Protein AF-A0A6I7TP16-F1 (afdb_monomer)

Structure (mmCIF, N/CA/C/O backbone):
data_AF-A0A6I7TP16-F1
#
_entry.id   AF-A0A6I7TP16-F1
#
loop_
_atom_site.group_PDB
_atom_site.id
_atom_site.type_symbol
_atom_site.label_atom_id
_atom_site.label_alt_id
_atom_site.label_comp_id
_atom_site.label_asym_id
_atom_site.label_entity_id
_atom_site.label_seq_id
_atom_site.pdbx_PDB_ins_code
_atom_site.Cartn_x
_atom_site.Cartn_y
_atom_site.Cartn_z
_atom_site.occupancy
_atom_site.B_iso_or_equiv
_atom_site.auth_seq_id
_atom_site.auth_comp_id
_atom_site.auth_asym_id
_atom_site.auth_atom_id
_atom_site.pdbx_PDB_model_num
ATOM 1 N N . MET A 1 1 ? 19.318 -0.550 -20.083 1.00 47.69 1 MET A N 1
ATOM 2 C CA . MET A 1 1 ? 19.750 0.313 -18.958 1.00 47.69 1 MET A CA 1
ATOM 3 C C . MET A 1 1 ? 18.522 1.019 -18.409 1.00 47.69 1 MET A C 1
ATOM 5 O O . MET A 1 1 ? 17.648 1.340 -19.205 1.00 47.69 1 MET A O 1
ATOM 9 N N . ALA A 1 2 ? 18.424 1.220 -17.092 1.00 61.25 2 ALA A N 1
ATOM 10 C CA . ALA A 1 2 ? 17.363 2.055 -16.523 1.00 61.25 2 ALA A CA 1
ATOM 11 C C . ALA A 1 2 ? 17.513 3.506 -17.026 1.00 61.25 2 ALA A C 1
ATOM 13 O O . ALA A 1 2 ? 18.632 3.934 -17.317 1.00 61.25 2 ALA A O 1
ATOM 14 N N . SER A 1 3 ? 16.409 4.248 -17.163 1.00 79.75 3 SER A N 1
ATOM 15 C CA . SER A 1 3 ? 16.469 5.667 -17.541 1.00 79.75 3 SER A CA 1
ATOM 16 C C . SER A 1 3 ? 17.270 6.457 -16.492 1.00 79.75 3 SER A C 1
ATOM 18 O O . SER A 1 3 ? 17.325 6.070 -15.322 1.00 79.75 3 SER A O 1
ATOM 20 N N . ALA A 1 4 ? 17.876 7.585 -16.880 1.00 85.94 4 ALA A N 1
ATOM 21 C CA . ALA A 1 4 ? 18.584 8.454 -15.930 1.00 85.94 4 ALA A CA 1
ATOM 22 C C . ALA A 1 4 ? 17.675 8.893 -14.761 1.00 85.94 4 ALA A C 1
ATOM 24 O O . ALA A 1 4 ? 18.123 9.004 -13.622 1.00 85.94 4 ALA A O 1
ATOM 25 N N . LYS A 1 5 ? 16.376 9.063 -15.039 1.00 86.88 5 LYS A N 1
ATOM 26 C CA . LYS 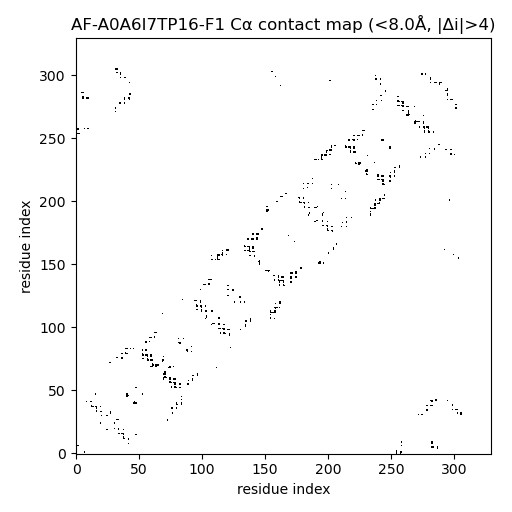A 1 5 ? 15.347 9.410 -14.055 1.00 86.88 5 LYS A CA 1
ATOM 27 C C . LYS A 1 5 ? 15.078 8.269 -13.065 1.00 86.88 5 LYS A C 1
ATOM 29 O O . LYS A 1 5 ? 15.035 8.516 -11.860 1.00 86.88 5 LYS A O 1
ATOM 34 N N . LEU A 1 6 ? 14.985 7.024 -13.537 1.00 88.00 6 LEU A N 1
ATOM 35 C CA . LEU A 1 6 ? 14.850 5.849 -12.668 1.00 88.00 6 LEU A CA 1
ATOM 36 C C . LEU A 1 6 ? 16.077 5.663 -11.770 1.00 88.00 6 LEU A C 1
ATOM 38 O O . LEU A 1 6 ? 15.926 5.371 -10.583 1.00 88.00 6 LEU A O 1
ATOM 42 N N . GLN A 1 7 ? 17.283 5.875 -12.306 1.00 91.00 7 GLN A N 1
ATOM 43 C CA . GLN A 1 7 ? 18.512 5.806 -11.513 1.00 91.00 7 GLN A CA 1
ATOM 44 C C . GLN A 1 7 ? 18.531 6.883 -10.420 1.00 91.00 7 GLN A C 1
ATOM 46 O O . GLN A 1 7 ? 18.776 6.568 -9.258 1.00 91.00 7 GLN A O 1
ATOM 51 N N . GLN A 1 8 ? 18.167 8.125 -10.754 1.00 92.94 8 GLN A N 1
ATOM 52 C CA . GLN A 1 8 ? 18.053 9.209 -9.776 1.00 92.94 8 GLN A CA 1
ATOM 53 C C . GLN A 1 8 ? 17.061 8.871 -8.650 1.00 92.94 8 GLN A C 1
ATOM 55 O O . GLN A 1 8 ? 17.368 9.081 -7.476 1.00 92.94 8 GLN A O 1
ATOM 60 N N . ARG A 1 9 ? 15.885 8.318 -8.980 1.00 93.38 9 ARG A N 1
ATOM 61 C CA . ARG A 1 9 ? 14.895 7.877 -7.979 1.00 93.38 9 ARG A CA 1
ATOM 62 C C . ARG A 1 9 ? 15.437 6.764 -7.088 1.00 93.38 9 ARG A C 1
ATOM 64 O O . ARG A 1 9 ? 15.201 6.777 -5.881 1.00 93.38 9 ARG A O 1
ATOM 71 N N . LEU A 1 10 ? 16.161 5.808 -7.666 1.00 95.38 10 LEU A N 1
ATOM 72 C CA . LEU A 1 10 ? 16.791 4.729 -6.913 1.00 95.38 10 LEU A CA 1
ATOM 73 C C . LEU A 1 10 ? 17.834 5.271 -5.927 1.00 95.38 10 LEU A C 1
ATOM 75 O O . LEU A 1 10 ? 17.860 4.847 -4.773 1.00 95.38 10 LEU A O 1
ATOM 79 N N . ASP A 1 11 ? 18.652 6.232 -6.348 1.00 95.88 11 ASP A N 1
ATOM 80 C CA . ASP A 1 11 ? 19.673 6.843 -5.494 1.00 95.88 11 ASP A CA 1
ATOM 81 C C . ASP A 1 11 ? 19.043 7.674 -4.365 1.00 95.88 11 ASP A C 1
ATOM 83 O O . ASP A 1 11 ? 19.443 7.541 -3.206 1.00 95.88 11 ASP A O 1
ATOM 87 N N . GLN A 1 12 ? 17.988 8.442 -4.661 1.00 96.94 12 GLN A N 1
ATOM 88 C CA . GLN A 1 12 ? 17.188 9.143 -3.646 1.00 96.94 12 GLN A CA 1
ATOM 89 C C . GLN A 1 12 ? 16.582 8.168 -2.630 1.00 96.94 12 GLN A C 1
ATOM 91 O O . GLN A 1 12 ? 16.686 8.384 -1.423 1.00 96.94 12 GLN A O 1
ATOM 96 N N . TYR A 1 13 ? 16.000 7.065 -3.104 1.00 97.88 13 TYR A N 1
ATOM 97 C CA . TYR A 1 13 ? 15.435 6.025 -2.247 1.00 97.88 13 TYR A CA 1
ATOM 98 C C . TYR A 1 13 ? 16.486 5.454 -1.285 1.00 97.88 13 TYR A C 1
ATOM 100 O O . TYR A 1 13 ? 16.236 5.338 -0.082 1.00 97.88 13 TYR A O 1
ATOM 108 N N . LYS A 1 14 ? 17.684 5.138 -1.794 1.00 97.88 14 LYS A N 1
ATOM 109 C CA . LYS A 1 14 ? 18.792 4.620 -0.980 1.00 97.88 14 LYS A CA 1
ATOM 110 C C . LYS A 1 14 ? 19.264 5.633 0.061 1.00 97.88 14 LYS A C 1
ATOM 112 O O . LYS A 1 14 ? 19.499 5.242 1.207 1.00 97.88 14 LYS A O 1
ATOM 117 N N . ALA A 1 15 ? 19.378 6.905 -0.318 1.00 97.69 15 ALA A N 1
ATOM 118 C CA . ALA A 1 15 ? 19.789 7.980 0.581 1.00 97.69 15 ALA A CA 1
ATOM 119 C C . ALA A 1 15 ? 18.799 8.147 1.745 1.00 97.69 15 ALA A C 1
ATOM 121 O O . ALA A 1 15 ? 19.202 8.055 2.906 1.00 97.69 15 ALA A O 1
ATOM 122 N N . ILE A 1 16 ? 17.502 8.267 1.439 1.00 98.06 16 ILE A N 1
ATOM 123 C CA . ILE A 1 16 ? 16.442 8.418 2.448 1.00 98.06 16 ILE A CA 1
ATOM 124 C C . ILE A 1 16 ? 16.396 7.194 3.371 1.00 98.06 16 ILE A C 1
ATOM 126 O O . ILE A 1 16 ? 16.352 7.333 4.593 1.00 98.06 16 ILE A O 1
ATOM 130 N N . TYR A 1 17 ? 16.461 5.977 2.819 1.00 97.81 17 TYR A N 1
ATOM 131 C CA . TYR A 1 17 ? 16.502 4.760 3.635 1.00 97.81 17 TYR A CA 1
ATOM 132 C C . TYR A 1 17 ? 17.714 4.733 4.576 1.00 97.81 17 TYR A C 1
ATOM 134 O O . TYR A 1 17 ? 17.582 4.334 5.735 1.00 97.81 17 TYR A O 1
ATOM 142 N N . SER A 1 18 ? 18.895 5.129 4.093 1.00 96.88 18 SER A N 1
ATOM 143 C CA . SER A 1 18 ? 20.117 5.148 4.901 1.00 96.88 18 SER A CA 1
ATOM 144 C C . SER A 1 18 ? 19.993 6.111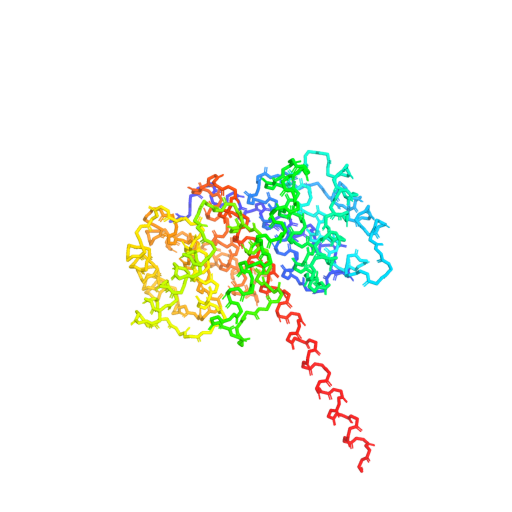 6.083 1.00 96.88 18 SER A C 1
ATOM 146 O O . SER A 1 18 ? 20.344 5.745 7.208 1.00 96.88 18 SER A O 1
ATOM 148 N N . GLU A 1 19 ? 19.444 7.304 5.848 1.00 96.62 19 GLU A N 1
ATOM 149 C CA . GLU A 1 19 ? 19.174 8.294 6.893 1.00 96.62 19 GLU A CA 1
ATOM 150 C C . GLU A 1 19 ? 18.175 7.750 7.927 1.00 96.62 19 GLU A C 1
ATOM 152 O O . GLU A 1 19 ? 18.500 7.637 9.112 1.00 96.62 19 GLU A O 1
ATOM 157 N N . LEU A 1 20 ? 17.017 7.258 7.469 1.00 96.62 20 LEU A N 1
ATOM 158 C CA . LEU A 1 20 ? 15.997 6.643 8.326 1.00 96.62 20 LEU A CA 1
ATOM 159 C C . LEU A 1 20 ? 16.553 5.486 9.165 1.00 96.62 20 LEU A C 1
ATOM 161 O O . LEU A 1 20 ? 16.254 5.372 10.355 1.00 96.62 20 LEU A O 1
ATOM 165 N N . LYS A 1 21 ? 17.371 4.611 8.571 1.00 94.81 21 LYS A N 1
ATOM 166 C CA . LYS A 1 21 ? 17.983 3.476 9.272 1.00 94.81 21 LYS A CA 1
ATOM 167 C C . LYS A 1 21 ? 18.948 3.933 10.354 1.00 94.81 21 LYS A C 1
ATOM 169 O O . LYS A 1 21 ? 18.971 3.324 11.423 1.00 94.81 21 LYS A O 1
ATOM 174 N N . SER A 1 22 ? 19.734 4.975 10.101 1.00 93.31 22 SER A N 1
ATOM 175 C CA . SER A 1 22 ? 20.652 5.524 11.101 1.00 93.31 22 SER A CA 1
ATOM 176 C C . SER A 1 22 ? 19.899 5.972 12.357 1.00 93.31 22 SER A C 1
ATOM 178 O O . SER A 1 22 ? 20.276 5.598 13.471 1.00 93.31 22 SER A O 1
ATOM 180 N N . ASP A 1 23 ? 18.782 6.675 12.169 1.00 90.81 23 ASP A N 1
ATOM 181 C CA . ASP A 1 23 ? 18.048 7.330 13.255 1.00 90.81 23 ASP A CA 1
ATOM 182 C C . ASP A 1 23 ? 17.017 6.444 13.954 1.00 90.81 23 ASP A C 1
ATOM 184 O O . ASP A 1 23 ? 16.747 6.602 15.148 1.00 90.81 23 ASP A O 1
ATOM 188 N N . LEU A 1 24 ? 16.407 5.518 13.213 1.00 92.75 24 LEU A N 1
ATOM 189 C CA . LEU A 1 24 ? 15.233 4.777 13.672 1.00 92.75 24 LEU A CA 1
ATOM 190 C C . LEU A 1 24 ? 15.482 3.290 13.886 1.00 92.75 24 LEU A C 1
ATOM 192 O O . LEU A 1 24 ? 14.568 2.629 14.368 1.00 92.75 24 LEU A O 1
ATOM 196 N N . LYS A 1 25 ? 16.679 2.745 13.619 1.00 87.69 25 LYS A N 1
ATOM 197 C CA . LYS A 1 25 ? 16.964 1.297 13.782 1.00 87.69 25 LYS A CA 1
ATOM 198 C C . LYS A 1 25 ? 16.558 0.706 15.137 1.00 87.69 25 LYS A C 1
ATOM 200 O O . LYS A 1 25 ? 16.234 -0.472 15.209 1.00 87.69 25 LYS A O 1
ATOM 205 N N . TRP A 1 26 ? 16.569 1.511 16.200 1.00 85.94 26 TRP A N 1
ATOM 206 C CA . TRP A 1 26 ? 16.165 1.087 17.546 1.00 85.94 26 TRP A CA 1
ATOM 207 C C . TRP A 1 26 ? 14.678 1.319 17.848 1.00 85.94 26 TRP A C 1
ATOM 209 O O . TRP A 1 26 ? 14.137 0.711 18.764 1.00 85.94 26 TRP A O 1
ATOM 219 N N . LYS A 1 27 ? 14.009 2.196 17.091 1.00 86.56 27 LYS A N 1
ATOM 220 C CA . LYS A 1 27 ? 12.582 2.534 17.249 1.00 86.56 27 LYS A CA 1
ATOM 221 C C . LYS A 1 27 ? 11.684 1.749 16.287 1.00 86.56 27 LYS A C 1
ATOM 223 O O . LYS A 1 27 ? 10.499 1.576 16.559 1.00 86.56 27 LYS A O 1
ATOM 228 N N . VAL A 1 28 ? 12.244 1.288 15.170 1.00 87.88 28 VAL A N 1
ATOM 229 C CA . VAL A 1 28 ? 11.587 0.525 14.108 1.00 87.88 28 VAL A CA 1
ATOM 230 C C . VAL A 1 28 ? 12.464 -0.684 13.793 1.00 87.88 28 VAL A C 1
ATOM 232 O O . VAL A 1 28 ? 13.470 -0.580 13.095 1.00 87.88 28 VAL A O 1
ATOM 235 N N . THR A 1 29 ? 12.090 -1.836 14.345 1.00 82.38 29 THR A N 1
ATOM 236 C CA . THR A 1 29 ? 12.869 -3.078 14.238 1.00 82.38 29 THR A CA 1
ATOM 237 C C . THR A 1 29 ? 12.719 -3.751 12.874 1.00 82.38 29 THR A C 1
ATOM 239 O O . THR A 1 29 ? 13.668 -4.347 12.364 1.00 82.38 29 THR A O 1
ATOM 242 N N . ASP A 1 30 ? 11.549 -3.622 12.245 1.00 89.75 30 ASP A N 1
ATOM 243 C CA . ASP A 1 30 ? 11.307 -4.128 10.899 1.00 89.75 30 ASP A CA 1
ATOM 244 C C . ASP A 1 30 ? 11.819 -3.142 9.840 1.00 89.75 30 ASP A C 1
ATOM 246 O O . ASP A 1 30 ? 11.205 -2.111 9.559 1.00 89.75 30 ASP A O 1
ATOM 250 N N . GLN A 1 31 ? 12.947 -3.479 9.211 1.00 91.25 31 GLN A N 1
ATOM 251 C CA . GLN A 1 31 ? 13.573 -2.640 8.185 1.00 91.25 31 GLN A CA 1
ATOM 252 C C . GLN A 1 31 ? 12.674 -2.397 6.968 1.00 91.25 31 GLN A C 1
ATOM 254 O O . GLN A 1 31 ? 12.861 -1.393 6.279 1.00 91.25 31 GLN A O 1
ATOM 259 N N . ARG A 1 32 ? 11.689 -3.266 6.708 1.00 93.75 32 ARG A N 1
ATOM 260 C CA . ARG A 1 32 ? 10.758 -3.098 5.584 1.00 93.75 32 ARG A CA 1
ATOM 261 C C . ARG A 1 32 ? 9.846 -1.889 5.785 1.00 93.75 32 ARG A C 1
ATOM 263 O O . ARG A 1 32 ? 9.488 -1.241 4.807 1.00 93.75 32 ARG A O 1
ATOM 270 N N . THR A 1 33 ? 9.565 -1.511 7.033 1.00 94.12 33 THR A N 1
ATOM 271 C CA . THR A 1 33 ? 8.867 -0.257 7.351 1.00 94.12 33 THR A CA 1
ATOM 272 C C . THR A 1 33 ? 9.676 0.956 6.889 1.00 94.12 33 THR A C 1
ATOM 274 O O . THR A 1 33 ? 9.126 1.867 6.280 1.00 94.12 33 THR A O 1
ATOM 277 N N . LEU A 1 34 ? 10.995 0.957 7.110 1.00 95.94 34 LEU A N 1
ATOM 278 C CA . LEU A 1 34 ? 11.870 2.052 6.672 1.00 95.94 34 LEU A CA 1
ATOM 279 C C . LEU A 1 34 ? 12.005 2.100 5.145 1.00 95.94 34 LEU A C 1
ATOM 281 O O . LEU A 1 34 ? 11.995 3.181 4.564 1.00 95.94 34 LEU A O 1
ATOM 285 N N . MET A 1 35 ? 12.086 0.935 4.491 1.00 96.31 35 MET A N 1
ATOM 286 C CA . MET A 1 35 ? 12.064 0.833 3.024 1.00 96.31 35 MET A CA 1
ATOM 287 C C . MET A 1 35 ? 10.771 1.422 2.455 1.00 96.31 35 MET A C 1
ATOM 289 O O . MET A 1 35 ? 10.796 2.221 1.527 1.00 96.31 35 MET A O 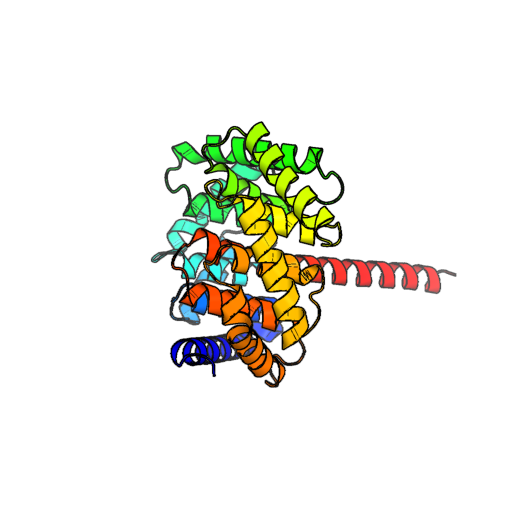1
ATOM 293 N N . MET A 1 36 ? 9.628 1.077 3.040 1.00 95.25 36 MET A N 1
ATOM 294 C CA . MET A 1 36 ? 8.342 1.618 2.619 1.00 95.25 36 MET A CA 1
ATOM 295 C C . MET A 1 36 ? 8.275 3.142 2.797 1.00 95.25 36 MET A C 1
ATOM 297 O O . MET A 1 36 ? 7.881 3.827 1.858 1.00 95.25 36 MET A O 1
ATOM 301 N N . ILE A 1 37 ? 8.697 3.682 3.948 1.00 96.75 37 ILE A N 1
ATOM 302 C CA . ILE A 1 37 ? 8.720 5.136 4.183 1.00 96.75 37 ILE A CA 1
ATOM 303 C C . ILE A 1 37 ? 9.601 5.837 3.142 1.00 96.75 37 ILE A C 1
ATOM 305 O O . ILE A 1 37 ? 9.157 6.796 2.518 1.00 96.75 37 ILE A O 1
ATOM 309 N N . ALA A 1 38 ? 10.809 5.328 2.882 1.00 97.56 38 ALA A N 1
ATOM 310 C CA . ALA A 1 38 ? 11.676 5.883 1.842 1.00 97.56 38 ALA A CA 1
ATOM 311 C C . ALA A 1 38 ? 11.002 5.855 0.459 1.00 97.56 38 ALA A C 1
ATOM 313 O O . ALA A 1 38 ? 11.059 6.835 -0.284 1.00 97.56 38 ALA A O 1
ATOM 314 N N . SER A 1 39 ? 10.307 4.762 0.129 1.00 96.38 39 SER A N 1
ATOM 315 C CA . SER A 1 39 ? 9.542 4.653 -1.115 1.00 96.38 39 SER A CA 1
ATOM 316 C C . SER A 1 39 ? 8.411 5.682 -1.194 1.00 96.38 39 SER A C 1
ATOM 318 O O . SER A 1 39 ? 8.178 6.207 -2.278 1.00 96.38 39 SER A O 1
ATOM 320 N N . MET A 1 40 ? 7.723 5.997 -0.090 1.00 95.88 40 MET A N 1
ATOM 321 C CA . MET A 1 40 ? 6.641 6.992 -0.074 1.00 95.88 40 MET A CA 1
ATOM 322 C C . MET A 1 40 ? 7.141 8.371 -0.505 1.00 95.88 40 MET A C 1
ATOM 324 O O . MET A 1 40 ? 6.520 8.986 -1.368 1.00 95.88 40 MET A O 1
ATOM 328 N N . TYR A 1 41 ? 8.271 8.830 0.036 1.00 97.31 41 TYR A N 1
ATOM 329 C CA . TYR A 1 41 ? 8.839 10.135 -0.317 1.00 97.31 41 TYR A CA 1
ATOM 330 C C . TYR A 1 41 ? 9.233 10.215 -1.797 1.00 97.31 41 TYR A C 1
ATOM 332 O O . TYR A 1 41 ? 8.869 11.169 -2.485 1.00 97.31 41 TYR A O 1
ATOM 340 N N . VAL A 1 42 ? 9.900 9.182 -2.323 1.00 96.38 42 VAL A N 1
ATOM 341 C CA . VAL A 1 42 ? 10.333 9.173 -3.731 1.00 96.38 42 VAL A CA 1
ATOM 342 C C . VAL A 1 42 ? 9.154 9.044 -4.697 1.00 96.38 42 VAL A C 1
ATOM 344 O O . VAL A 1 42 ? 9.115 9.745 -5.710 1.00 96.38 42 VAL A O 1
ATOM 347 N N . VAL A 1 43 ? 8.180 8.177 -4.404 1.00 94.62 43 VAL A N 1
ATOM 348 C CA . VAL A 1 43 ? 6.988 7.984 -5.251 1.00 94.62 43 VAL A CA 1
ATOM 349 C C . VAL A 1 43 ? 6.166 9.267 -5.332 1.00 94.62 43 VAL A C 1
ATOM 351 O O . VAL A 1 43 ? 5.819 9.691 -6.432 1.00 94.62 43 VAL A O 1
ATOM 354 N N . ASN A 1 44 ? 5.933 9.924 -4.192 1.00 93.25 44 ASN A N 1
ATOM 355 C CA . ASN A 1 44 ? 5.143 11.157 -4.113 1.00 93.25 44 ASN A CA 1
ATOM 356 C C . ASN A 1 44 ? 5.946 12.421 -4.460 1.00 93.25 44 ASN A C 1
ATOM 358 O O . ASN A 1 44 ? 5.430 13.525 -4.333 1.00 93.25 44 ASN A O 1
ATOM 362 N N . LYS A 1 45 ? 7.208 12.282 -4.895 1.00 93.44 45 LYS A N 1
ATOM 363 C CA . LYS A 1 45 ? 8.086 13.404 -5.273 1.00 93.44 45 LYS A CA 1
ATOM 364 C C . LYS A 1 45 ? 8.226 14.457 -4.148 1.00 93.44 45 LYS A C 1
ATOM 366 O O . LYS A 1 45 ? 8.478 15.627 -4.430 1.00 93.44 45 LYS A O 1
ATOM 371 N N . ARG A 1 46 ? 8.086 14.054 -2.877 1.00 94.94 46 ARG A N 1
ATOM 372 C CA . ARG A 1 46 ? 8.226 14.931 -1.703 1.00 94.94 46 ARG A CA 1
ATOM 373 C C . ARG A 1 46 ? 9.668 14.848 -1.189 1.00 94.94 46 ARG A C 1
ATOM 375 O O . ARG A 1 46 ? 10.126 13.742 -0.893 1.00 94.94 46 ARG A O 1
ATOM 382 N N . PRO A 1 47 ? 10.396 15.970 -1.060 1.00 95.62 47 PRO A N 1
ATOM 383 C CA . PRO A 1 47 ? 11.707 15.965 -0.424 1.00 95.62 47 PRO A CA 1
ATOM 384 C C . PRO A 1 47 ? 11.610 15.451 1.013 1.00 95.62 47 PRO A C 1
ATOM 386 O O . PRO A 1 47 ? 10.748 15.887 1.775 1.00 95.62 47 PRO A O 1
ATOM 389 N N . PHE A 1 48 ? 12.496 14.531 1.388 1.00 97.69 48 PHE A N 1
ATOM 390 C CA . PHE A 1 48 ? 12.553 14.052 2.762 1.00 97.69 48 PHE A CA 1
ATOM 391 C C . PHE A 1 48 ? 13.183 15.120 3.657 1.00 97.69 48 PHE A C 1
ATOM 393 O O . PHE A 1 48 ? 14.308 15.556 3.416 1.00 97.69 48 PHE A O 1
ATOM 400 N N . ASN A 1 49 ? 12.460 15.523 4.699 1.00 96.88 49 ASN A N 1
ATOM 401 C CA . ASN A 1 49 ? 12.987 16.355 5.770 1.00 96.88 49 ASN A CA 1
ATOM 402 C C . ASN A 1 49 ? 12.831 15.602 7.093 1.00 96.88 49 ASN A C 1
ATOM 404 O O . ASN A 1 49 ? 11.722 15.416 7.595 1.00 96.88 49 ASN A O 1
ATOM 408 N N . LYS A 1 50 ? 13.961 15.176 7.657 1.00 95.88 50 LYS A N 1
ATOM 409 C CA . LYS A 1 50 ? 14.010 14.387 8.887 1.00 95.88 50 LYS A CA 1
ATOM 410 C C . LYS A 1 50 ? 13.365 15.080 10.085 1.00 95.88 50 LYS A C 1
ATOM 412 O O . LYS A 1 50 ? 12.655 14.422 10.840 1.00 95.88 50 LYS A O 1
ATOM 417 N N . GLU A 1 51 ? 13.627 16.367 10.294 1.00 95.88 51 GLU A N 1
ATOM 418 C CA . GLU A 1 51 ? 13.112 17.096 11.458 1.00 95.88 51 GLU A CA 1
ATOM 419 C C . GLU A 1 51 ? 11.588 17.187 11.399 1.00 95.88 51 GLU A C 1
ATOM 421 O O . GLU A 1 51 ? 10.907 16.743 12.323 1.00 95.88 51 GLU A O 1
ATOM 426 N N . ARG A 1 52 ? 11.057 17.636 10.258 1.00 96.00 52 ARG A N 1
ATOM 427 C CA . ARG A 1 52 ? 9.617 17.692 9.990 1.00 96.00 52 ARG A CA 1
ATOM 428 C C . ARG A 1 52 ? 8.961 16.322 10.164 1.00 96.00 52 ARG A C 1
ATOM 430 O O . ARG A 1 52 ? 7.952 16.206 10.854 1.00 96.00 52 ARG A O 1
ATOM 437 N N . PHE A 1 53 ? 9.567 15.272 9.611 1.00 97.69 53 PHE A N 1
ATOM 438 C CA . PHE A 1 53 ? 9.086 13.900 9.753 1.00 97.69 53 PHE A CA 1
ATOM 439 C C . PHE A 1 53 ? 9.034 13.433 11.220 1.00 97.69 53 PHE A C 1
ATOM 441 O O . PHE A 1 53 ? 8.046 12.833 11.653 1.00 97.69 53 PHE A O 1
ATOM 448 N N . LEU A 1 54 ? 10.082 13.699 12.008 1.00 96.56 54 LEU A N 1
ATOM 449 C CA . LEU A 1 54 ? 10.142 13.297 13.415 1.00 96.56 54 LEU A CA 1
ATOM 450 C C . LEU A 1 54 ? 9.147 14.078 14.278 1.00 96.56 54 LEU A C 1
ATOM 452 O O . LEU A 1 54 ? 8.461 13.452 15.092 1.00 96.56 54 LEU A O 1
ATOM 456 N N . THR A 1 55 ? 9.027 15.389 14.069 1.00 97.19 55 THR A N 1
ATOM 457 C CA . THR A 1 55 ? 8.027 16.244 14.728 1.00 97.19 55 THR A CA 1
ATOM 458 C C . THR A 1 55 ? 6.622 15.731 14.455 1.00 97.19 55 THR A C 1
ATOM 460 O O . THR A 1 55 ? 5.865 15.455 15.389 1.00 97.19 55 THR A O 1
ATOM 463 N N . LEU A 1 56 ? 6.312 15.459 13.188 1.00 97.75 56 LEU A N 1
ATOM 464 C CA . LEU A 1 56 ? 5.018 14.923 12.794 1.00 97.75 56 LEU A CA 1
ATOM 465 C C . LEU A 1 56 ? 4.751 13.543 13.412 1.00 97.75 56 LEU A C 1
ATOM 467 O O . LEU A 1 56 ? 3.643 13.262 13.865 1.00 97.75 56 LEU A O 1
ATOM 471 N N . SER A 1 57 ? 5.773 12.688 13.512 1.00 97.62 57 SER A N 1
ATOM 472 C CA . SER A 1 57 ? 5.650 11.384 14.177 1.00 97.62 57 SER A CA 1
ATOM 473 C C . SER A 1 57 ? 5.303 11.492 15.663 1.00 97.62 57 SER A C 1
ATOM 475 O O . SER A 1 57 ? 4.553 10.658 16.179 1.00 97.62 57 SER A O 1
ATOM 477 N N . GLU A 1 58 ? 5.806 12.519 16.351 1.00 97.44 58 GLU A N 1
ATOM 478 C CA . GLU A 1 58 ? 5.459 12.773 17.747 1.00 97.44 58 GLU A CA 1
ATOM 479 C C . GLU A 1 58 ? 4.054 13.375 17.861 1.00 97.44 58 GLU A C 1
ATOM 481 O O . GLU A 1 58 ? 3.294 12.935 18.722 1.00 97.44 58 GLU A O 1
ATOM 486 N N . ALA A 1 59 ? 3.653 14.267 16.949 1.00 97.75 59 ALA A N 1
ATOM 487 C CA . ALA A 1 59 ? 2.290 14.801 16.894 1.00 97.75 59 ALA A CA 1
ATOM 488 C C . ALA A 1 59 ? 1.240 13.688 16.698 1.00 97.75 59 ALA A C 1
ATOM 490 O O . ALA A 1 59 ? 0.269 13.606 17.456 1.00 97.75 59 ALA A O 1
ATOM 491 N N . VAL A 1 60 ? 1.474 12.753 15.764 1.00 97.88 60 VAL A N 1
ATOM 492 C CA . VAL A 1 60 ? 0.605 11.573 15.568 1.00 97.88 60 VAL A CA 1
ATOM 493 C C . VAL A 1 60 ? 0.510 10.744 16.851 1.00 97.88 60 VAL A C 1
ATOM 495 O O . VAL A 1 60 ? -0.577 10.336 17.263 1.00 97.88 60 VAL A O 1
ATOM 498 N N . LYS A 1 61 ? 1.642 10.502 17.517 1.00 97.12 61 LYS A N 1
ATOM 499 C CA . LYS A 1 61 ? 1.677 9.741 18.770 1.00 97.12 61 LYS A CA 1
ATOM 500 C C . LYS A 1 61 ? 0.949 10.465 19.897 1.00 97.12 61 LYS A C 1
ATOM 502 O O . LYS A 1 61 ? 0.295 9.791 20.688 1.00 97.12 61 LYS A O 1
ATOM 507 N N . GLN A 1 62 ? 1.056 11.785 20.012 1.00 96.50 62 GLN A N 1
ATOM 508 C CA . GLN A 1 62 ? 0.363 12.559 21.045 1.00 96.50 62 GLN A CA 1
ATOM 509 C C . GLN A 1 62 ? -1.154 12.499 20.861 1.00 96.50 62 GLN A C 1
ATOM 511 O O . GLN A 1 62 ? -1.856 12.204 21.826 1.00 96.50 62 GLN A O 1
ATOM 516 N N . ALA A 1 63 ? -1.635 12.663 19.627 1.00 95.00 63 ALA A N 1
ATOM 517 C CA . ALA A 1 63 ? -3.057 12.586 19.297 1.00 95.00 63 ALA A CA 1
ATOM 518 C C . ALA A 1 63 ? -3.648 11.169 19.432 1.00 95.00 63 ALA A C 1
ATOM 520 O O . ALA A 1 63 ? -4.837 11.012 19.701 1.00 95.00 63 ALA A O 1
ATOM 521 N N . ALA A 1 64 ? -2.830 10.125 19.273 1.00 94.12 64 ALA A N 1
ATOM 522 C CA . ALA A 1 64 ? -3.290 8.748 19.385 1.00 94.12 64 ALA A CA 1
ATOM 523 C C . ALA A 1 64 ? -3.785 8.393 20.802 1.00 94.12 64 ALA A C 1
ATOM 525 O O . ALA A 1 64 ? -3.193 8.788 21.809 1.00 94.12 64 ALA A O 1
ATOM 526 N N . GLY A 1 65 ? -4.814 7.546 20.893 1.00 91.06 65 GLY A N 1
ATOM 527 C CA . GLY A 1 65 ? -5.248 6.950 22.162 1.00 91.06 65 GLY A CA 1
ATOM 528 C C . GLY A 1 65 ? -4.198 6.005 22.767 1.00 91.06 65 GLY A C 1
ATOM 529 O O . GLY A 1 65 ? -3.331 5.485 22.064 1.00 91.06 65 GLY A O 1
ATOM 530 N N . THR A 1 66 ? -4.275 5.753 24.077 1.00 86.81 66 THR A N 1
ATOM 531 C CA . THR A 1 66 ? -3.262 5.006 24.857 1.00 86.81 66 THR A CA 1
ATOM 532 C C . THR A 1 66 ? -2.938 3.616 24.306 1.00 86.81 66 THR A C 1
ATOM 534 O O . THR A 1 66 ? -1.780 3.211 24.310 1.00 86.81 66 THR A O 1
ATOM 537 N N . PHE A 1 67 ? -3.937 2.907 23.784 1.00 86.25 67 PHE A N 1
ATOM 538 C CA . PHE A 1 67 ? -3.780 1.549 23.247 1.00 86.25 67 PHE A CA 1
ATOM 539 C C . PHE A 1 67 ? -3.636 1.507 21.721 1.00 86.25 67 PHE A C 1
ATOM 541 O O . PHE A 1 67 ? -3.687 0.438 21.117 1.00 86.25 67 PHE A O 1
ATOM 548 N N . SER A 1 68 ? -3.483 2.663 21.072 1.00 91.44 68 SER A N 1
ATOM 549 C CA . SER A 1 68 ? -3.356 2.721 19.619 1.00 91.44 68 SER A CA 1
ATOM 550 C C . SER A 1 68 ? -2.003 2.164 19.155 1.00 91.44 68 SER A C 1
ATOM 552 O O . SER A 1 68 ? -0.970 2.506 19.741 1.00 91.44 68 SER A O 1
ATOM 554 N N . PRO A 1 69 ? -1.946 1.406 18.038 1.00 88.81 69 PRO A N 1
ATOM 555 C CA . PRO A 1 69 ? -0.676 1.041 17.404 1.00 88.81 69 PRO A CA 1
ATOM 556 C C . PRO A 1 69 ? 0.144 2.271 16.975 1.00 88.81 69 PRO A C 1
ATOM 558 O O . PRO A 1 69 ? 1.364 2.178 16.830 1.00 88.81 69 PRO A O 1
ATOM 561 N N . LEU A 1 70 ? -0.491 3.442 16.835 1.00 94.31 70 LEU A N 1
ATOM 562 C CA . LEU A 1 70 ? 0.168 4.719 16.551 1.00 94.31 70 LEU A CA 1
ATOM 563 C C . LEU A 1 70 ? 0.907 5.310 17.768 1.00 94.31 70 LEU A C 1
ATOM 565 O O . LEU A 1 70 ? 1.578 6.330 17.645 1.00 94.31 70 LEU A O 1
ATOM 569 N N . LYS A 1 71 ? 0.874 4.663 18.941 1.00 93.31 71 LYS A N 1
ATOM 570 C CA . LYS A 1 71 ? 1.804 4.982 20.039 1.00 93.31 71 LYS A CA 1
ATOM 571 C C . LYS A 1 71 ? 3.207 4.413 19.816 1.00 93.31 71 LYS A C 1
ATOM 573 O O . LYS A 1 71 ? 4.150 4.886 20.453 1.00 93.31 71 LYS A O 1
ATOM 578 N N . SER A 1 72 ? 3.372 3.438 18.921 1.00 89.94 72 SER A N 1
ATOM 579 C CA . SER A 1 72 ? 4.634 2.722 18.687 1.00 89.94 72 SER A CA 1
ATOM 580 C C . SER A 1 72 ? 5.165 2.940 17.261 1.00 89.94 72 SER A C 1
ATOM 582 O O . SER A 1 72 ? 5.160 4.070 16.780 1.00 89.94 72 SER A O 1
ATOM 584 N N . ALA A 1 73 ? 5.672 1.901 16.591 1.00 89.38 73 ALA A N 1
ATOM 585 C CA . ALA A 1 73 ? 6.372 2.005 15.310 1.00 89.38 73 ALA A CA 1
ATOM 586 C C . ALA A 1 73 ? 5.479 2.496 14.154 1.00 89.38 73 ALA A C 1
ATOM 588 O O . ALA A 1 73 ? 5.969 3.171 13.251 1.00 89.38 73 ALA A O 1
ATOM 589 N N . HIS A 1 74 ? 4.171 2.223 14.190 1.00 91.88 74 HIS A N 1
ATOM 590 C CA . HIS A 1 74 ? 3.260 2.607 13.105 1.00 91.88 74 HIS A CA 1
ATOM 591 C C . HIS A 1 74 ? 3.103 4.126 12.953 1.00 91.88 74 HIS A C 1
ATOM 593 O O . HIS A 1 74 ? 2.781 4.593 11.863 1.00 91.88 74 HIS A O 1
ATOM 599 N N . ARG A 1 75 ? 3.404 4.915 13.995 1.00 95.44 75 ARG A N 1
ATOM 600 C CA . ARG A 1 75 ? 3.389 6.385 13.909 1.00 95.44 75 ARG A CA 1
ATOM 601 C C . ARG A 1 75 ? 4.322 6.927 12.834 1.00 95.44 75 ARG A C 1
ATOM 603 O O . ARG A 1 75 ? 4.017 7.942 12.232 1.00 95.44 75 ARG A O 1
ATOM 610 N N . TYR A 1 76 ? 5.438 6.242 12.581 1.00 96.44 76 TYR A N 1
ATOM 611 C CA . TYR A 1 76 ? 6.415 6.643 11.572 1.00 96.44 76 TYR A CA 1
ATOM 612 C C . TYR A 1 76 ? 5.855 6.464 10.163 1.00 96.44 76 TYR A C 1
ATOM 614 O O . TYR A 1 76 ? 5.999 7.350 9.329 1.00 96.44 76 TYR A O 1
ATOM 622 N N . THR A 1 77 ? 5.147 5.361 9.916 1.00 95.00 77 THR A N 1
ATOM 623 C CA . THR A 1 77 ? 4.429 5.156 8.655 1.00 95.00 77 THR A CA 1
ATOM 624 C C . THR A 1 77 ? 3.383 6.243 8.441 1.00 95.00 77 THR A C 1
ATOM 626 O O . THR A 1 77 ? 3.361 6.864 7.385 1.00 95.00 77 THR A O 1
ATOM 629 N N . PHE A 1 78 ? 2.541 6.506 9.445 1.00 96.06 78 PHE A N 1
ATOM 630 C CA . PHE A 1 78 ? 1.475 7.500 9.310 1.00 96.06 7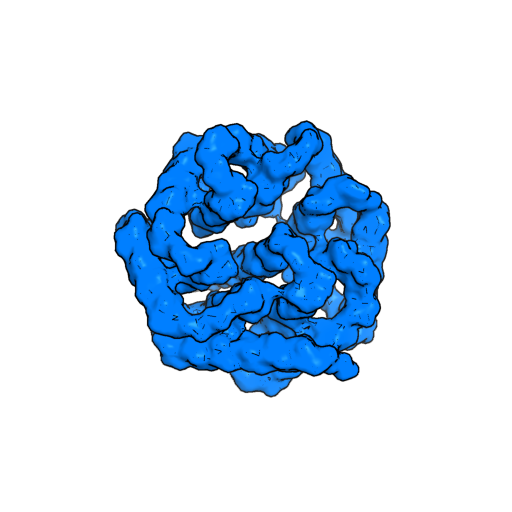8 PHE A CA 1
ATOM 631 C C . PHE A 1 78 ? 2.023 8.924 9.199 1.00 96.06 78 PHE A C 1
ATOM 633 O O . PHE A 1 78 ? 1.516 9.684 8.387 1.00 96.06 78 PHE A O 1
ATOM 640 N N . ALA A 1 79 ? 3.101 9.267 9.908 1.00 97.44 79 ALA A N 1
ATOM 641 C CA . ALA A 1 79 ? 3.783 10.547 9.738 1.00 97.44 79 ALA A CA 1
ATOM 642 C C . ALA A 1 79 ? 4.258 10.747 8.296 1.00 97.44 79 ALA A C 1
ATOM 644 O O . ALA A 1 79 ? 3.932 11.761 7.692 1.00 97.44 79 ALA A O 1
ATOM 645 N N . ALA A 1 80 ? 4.935 9.758 7.703 1.00 97.19 80 ALA A N 1
ATOM 646 C CA . ALA A 1 80 ? 5.316 9.834 6.292 1.00 97.19 80 ALA A CA 1
ATOM 647 C C . ALA A 1 80 ? 4.088 9.975 5.385 1.00 97.19 80 ALA A C 1
ATOM 649 O O . ALA A 1 80 ? 4.088 10.780 4.463 1.00 97.19 80 ALA A O 1
ATOM 650 N N . MET A 1 81 ? 3.023 9.219 5.661 1.00 95.50 81 MET A N 1
ATOM 651 C CA . MET A 1 81 ? 1.794 9.276 4.877 1.00 95.50 81 MET A CA 1
ATOM 652 C C . MET A 1 81 ? 1.078 10.630 4.952 1.00 95.50 81 MET A C 1
ATOM 654 O O . MET A 1 81 ? 0.497 11.023 3.944 1.00 95.50 81 MET A O 1
ATOM 658 N N . PHE A 1 82 ? 1.106 11.318 6.094 1.00 96.62 82 PHE A N 1
ATOM 659 C CA . PHE A 1 82 ? 0.621 12.692 6.219 1.00 96.62 82 PHE A CA 1
ATOM 660 C C . PHE A 1 82 ? 1.540 13.660 5.470 1.00 96.62 82 PHE A C 1
ATOM 662 O O . PHE A 1 82 ? 1.070 14.475 4.683 1.00 96.62 82 PHE A O 1
ATOM 669 N N . ASP A 1 83 ? 2.851 13.544 5.672 1.00 97.38 83 ASP A N 1
ATOM 670 C CA . ASP A 1 83 ? 3.835 14.480 5.125 1.00 97.38 83 ASP A CA 1
ATOM 671 C C . ASP A 1 83 ? 3.876 14.501 3.592 1.00 97.38 83 ASP A C 1
ATOM 673 O O . ASP A 1 83 ? 4.046 15.550 2.974 1.00 97.38 83 ASP A O 1
ATOM 677 N N . VAL A 1 84 ? 3.700 13.334 2.967 1.00 94.75 84 VAL A N 1
ATOM 678 C CA . VAL A 1 84 ? 3.666 13.211 1.503 1.00 94.75 84 VAL A CA 1
ATOM 679 C C . VAL A 1 84 ? 2.324 13.610 0.887 1.00 94.75 84 VAL A C 1
ATOM 681 O O . VAL A 1 84 ? 2.255 13.732 -0.331 1.00 94.75 84 VAL A O 1
ATOM 684 N N . ARG A 1 85 ? 1.268 13.791 1.692 1.00 91.88 85 ARG A N 1
ATOM 685 C CA . ARG A 1 85 ? -0.093 14.090 1.207 1.00 91.88 85 ARG A CA 1
ATOM 686 C C . ARG A 1 85 ? -0.553 15.512 1.466 1.00 91.88 85 ARG A C 1
ATOM 688 O O . ARG A 1 85 ? -1.399 16.006 0.731 1.00 91.88 85 ARG A O 1
ATOM 695 N N . PHE A 1 86 ? -0.024 16.151 2.501 1.00 93.81 86 PHE A N 1
ATOM 696 C CA . PHE A 1 86 ? -0.489 17.456 2.942 1.00 93.81 86 PHE A CA 1
ATOM 697 C C . PHE A 1 86 ? 0.675 18.432 3.052 1.00 93.81 86 PHE A C 1
ATOM 699 O O . PHE A 1 86 ? 1.736 18.109 3.592 1.00 93.81 86 PHE A O 1
ATOM 706 N N . GLU A 1 87 ? 0.455 19.660 2.586 1.00 92.38 87 GLU A N 1
ATOM 707 C CA . GLU A 1 87 ? 1.408 20.745 2.815 1.00 92.38 87 GLU A CA 1
ATOM 708 C C . GLU A 1 87 ? 1.517 21.067 4.310 1.00 92.38 87 GLU A C 1
ATOM 710 O O . GLU A 1 87 ? 2.633 21.150 4.836 1.00 92.38 87 GLU A O 1
ATOM 715 N N . GLU A 1 88 ? 0.370 21.109 4.997 1.00 94.12 88 GLU A N 1
ATOM 716 C CA . GLU A 1 88 ? 0.219 21.361 6.435 1.00 94.12 88 GLU A CA 1
ATOM 717 C C . GLU A 1 88 ? -0.295 20.104 7.172 1.00 94.12 88 GLU A C 1
ATOM 719 O O . GLU A 1 88 ? -1.443 20.046 7.601 1.00 94.12 88 GLU A O 1
ATOM 724 N N . PRO A 1 89 ? 0.521 19.046 7.325 1.00 95.50 89 PRO A N 1
ATOM 725 C CA . PRO A 1 89 ? 0.055 17.735 7.787 1.00 95.50 89 PRO A CA 1
ATOM 726 C C . PRO A 1 89 ? -0.525 17.726 9.206 1.00 95.50 89 PRO A C 1
ATOM 728 O O . PRO A 1 89 ? -1.354 16.877 9.531 1.00 95.50 89 PRO A O 1
ATOM 731 N N . GLU A 1 90 ? -0.108 18.658 10.058 1.00 95.50 90 GLU A N 1
ATOM 732 C CA . GLU A 1 90 ? -0.520 18.734 11.461 1.00 95.50 90 GLU A CA 1
ATOM 733 C C . GLU A 1 90 ? -2.009 19.075 11.617 1.00 95.50 90 GLU A C 1
ATOM 735 O O . GLU A 1 90 ? -2.674 18.531 12.503 1.00 95.50 90 GLU A O 1
ATOM 740 N N . THR A 1 91 ? -2.563 19.899 10.718 1.00 95.50 91 THR A N 1
ATOM 741 C CA . THR A 1 91 ? -3.980 20.308 10.740 1.00 95.50 91 THR A CA 1
ATOM 742 C C . THR A 1 91 ? -4.921 19.132 10.454 1.00 95.50 91 THR A C 1
ATOM 744 O O . THR A 1 91 ? -6.066 19.117 10.908 1.00 95.50 91 THR A O 1
ATOM 747 N N . HIS A 1 92 ? -4.413 18.092 9.788 1.00 96.38 92 HIS A N 1
ATOM 748 C CA . HIS A 1 92 ? -5.164 16.909 9.374 1.00 96.38 92 HIS A CA 1
ATOM 749 C C . HIS A 1 92 ? -5.131 15.755 10.387 1.00 96.38 92 HIS A C 1
ATOM 751 O O . HIS A 1 92 ? -5.926 14.819 10.270 1.00 96.38 92 HIS A O 1
ATOM 757 N N . ILE A 1 93 ? -4.282 15.813 11.421 1.00 96.69 93 ILE A N 1
ATOM 758 C CA . ILE A 1 93 ? -4.163 14.731 12.417 1.00 96.69 93 ILE A CA 1
ATOM 759 C C . ILE A 1 93 ? -5.470 14.543 13.192 1.00 96.69 93 ILE A C 1
ATOM 761 O O . ILE A 1 93 ? -5.926 13.415 13.384 1.00 96.69 93 ILE A O 1
ATOM 765 N N . ARG A 1 94 ? -6.096 15.633 13.649 1.00 95.38 94 ARG A N 1
ATOM 766 C CA . ARG A 1 94 ? -7.355 15.546 14.402 1.00 95.38 94 ARG A CA 1
ATOM 767 C C . ARG A 1 94 ? -8.525 15.071 13.522 1.00 95.38 94 ARG A C 1
ATOM 769 O O . ARG A 1 94 ? -9.173 14.111 13.942 1.00 95.38 94 ARG A O 1
ATOM 776 N N . PRO A 1 95 ? -8.780 15.649 12.328 1.00 95.75 95 PRO A N 1
ATOM 777 C CA . PRO A 1 95 ? -9.772 15.119 11.385 1.00 95.75 95 PRO A CA 1
ATOM 778 C C . PRO A 1 95 ? -9.597 13.625 11.095 1.00 95.75 95 PRO A C 1
ATOM 780 O O . PRO A 1 95 ? -10.562 12.865 11.137 1.00 95.75 95 PRO A O 1
ATOM 783 N N . PHE A 1 96 ? -8.357 13.169 10.913 1.00 96.88 96 PHE A N 1
ATOM 784 C CA . PHE A 1 96 ? -8.045 11.755 10.716 1.00 96.88 96 PHE A CA 1
ATOM 785 C C . PHE A 1 96 ? -8.549 10.852 11.855 1.00 96.88 96 PHE A C 1
ATOM 787 O O . PHE A 1 96 ? -9.174 9.822 11.593 1.00 96.88 96 PHE A O 1
ATOM 794 N N . PHE A 1 97 ? -8.320 11.225 13.119 1.00 96.69 97 PHE A N 1
ATOM 795 C CA . PHE A 1 97 ? -8.824 10.438 14.250 1.00 96.69 97 PHE A CA 1
ATOM 796 C C . PHE A 1 97 ? -10.352 10.500 14.366 1.00 96.69 97 PHE A C 1
ATOM 798 O O . PHE A 1 97 ? -10.961 9.498 14.732 1.00 96.69 97 PHE A O 1
ATOM 805 N N . ILE A 1 98 ? -10.984 11.621 14.003 1.00 95.88 98 ILE A N 1
ATOM 806 C CA . ILE A 1 98 ? -12.453 11.730 13.957 1.00 95.88 98 ILE A CA 1
ATOM 807 C C . ILE A 1 98 ? -13.029 10.739 12.938 1.00 95.88 98 ILE A C 1
ATOM 809 O O . ILE A 1 98 ? -13.957 9.997 13.261 1.00 95.88 98 ILE A O 1
ATOM 813 N N . ILE A 1 99 ? -12.454 10.667 11.735 1.00 97.19 99 ILE A N 1
ATOM 814 C CA . ILE A 1 99 ? -12.880 9.713 10.700 1.00 97.19 99 ILE A CA 1
ATOM 815 C C . ILE A 1 99 ? -12.653 8.268 11.156 1.00 97.19 99 ILE A C 1
ATOM 817 O O . ILE A 1 99 ? -13.514 7.416 10.943 1.00 97.19 99 ILE A O 1
ATOM 821 N N . TYR A 1 100 ? -11.530 7.976 11.819 1.00 97.44 100 TYR A N 1
ATOM 822 C CA . TYR A 1 100 ? -11.283 6.650 12.390 1.00 97.44 100 TYR A CA 1
ATOM 823 C C . TYR A 1 100 ? -12.381 6.238 13.385 1.00 97.44 100 TYR A C 1
ATOM 825 O O . TYR A 1 100 ? -12.886 5.114 13.313 1.00 97.44 100 TYR A O 1
ATOM 833 N N . GLU A 1 101 ? -12.798 7.140 14.276 1.00 96.56 101 GLU A N 1
ATOM 834 C CA . GLU A 1 101 ? -13.896 6.858 15.204 1.00 96.56 101 GLU A CA 1
ATOM 835 C C . GLU A 1 101 ? -15.223 6.661 14.451 1.00 96.56 101 GLU A C 1
ATOM 837 O O . GLU A 1 101 ? -15.912 5.677 14.720 1.00 96.56 101 GLU A O 1
ATOM 842 N N . LYS A 1 102 ? -15.535 7.483 13.433 1.00 97.25 102 LYS A N 1
ATOM 843 C CA . LYS A 1 102 ? -16.718 7.288 12.565 1.00 97.25 102 LYS A CA 1
ATOM 844 C C . LYS A 1 102 ? -16.720 5.910 11.885 1.00 97.25 102 LYS A C 1
ATOM 846 O O . LYS A 1 102 ? -17.741 5.223 11.904 1.00 97.25 102 LYS A O 1
ATOM 851 N N . LEU A 1 103 ? -15.586 5.475 11.328 1.00 98.06 103 LEU A N 1
ATOM 852 C CA . LEU A 1 103 ? -15.434 4.152 10.705 1.00 98.06 103 LEU A CA 1
ATOM 853 C C . LEU A 1 103 ? -15.703 3.033 11.715 1.00 98.06 103 LEU A C 1
ATOM 855 O O . LEU A 1 103 ? -16.492 2.124 11.456 1.00 98.06 103 LEU A O 1
ATOM 859 N N . THR A 1 104 ? -15.070 3.092 12.888 1.00 97.44 104 THR A N 1
ATOM 860 C CA . THR A 1 104 ? -15.245 2.042 13.905 1.00 97.44 104 THR A CA 1
ATOM 861 C C . THR A 1 104 ? -16.648 2.024 14.509 1.00 97.44 104 THR A C 1
ATOM 863 O O . THR A 1 104 ? -17.177 0.943 14.767 1.00 97.44 104 THR A O 1
ATOM 866 N N . GLY A 1 105 ? -17.283 3.191 14.653 1.00 97.00 105 GLY A N 1
ATOM 867 C CA . GLY A 1 105 ? -18.685 3.325 15.048 1.00 97.00 105 GLY A CA 1
ATOM 868 C C . GLY A 1 105 ? -19.663 2.719 14.037 1.00 97.00 105 GLY A C 1
ATOM 869 O O . GLY A 1 105 ? -20.711 2.224 14.434 1.00 97.00 105 GLY A O 1
ATOM 870 N N . ASN A 1 106 ? -19.284 2.662 12.757 1.00 95.94 106 ASN A N 1
ATOM 871 C CA . ASN A 1 106 ? -20.071 2.049 11.683 1.00 95.94 106 ASN A CA 1
ATOM 872 C C . ASN A 1 106 ? -19.726 0.571 11.425 1.00 95.94 106 ASN A C 1
ATOM 874 O O . ASN A 1 106 ? -20.156 -0.007 10.436 1.00 95.94 106 ASN A O 1
ATOM 878 N N . GLY A 1 107 ? -18.970 -0.091 12.306 1.00 95.94 107 GLY A N 1
ATOM 879 C CA . GLY A 1 107 ? -18.747 -1.542 12.230 1.00 95.94 107 GLY A CA 1
ATOM 880 C C . GLY A 1 107 ? -17.431 -1.977 11.584 1.00 95.94 107 GLY A C 1
ATOM 881 O O . GLY A 1 107 ? -17.174 -3.182 11.488 1.00 95.94 107 GLY A O 1
ATOM 882 N N . PHE A 1 108 ? -16.545 -1.044 11.217 1.00 97.88 108 PHE A N 1
ATOM 883 C CA . PHE A 1 108 ? -15.160 -1.398 10.907 1.00 97.88 108 PHE A CA 1
ATOM 884 C C . PHE A 1 108 ? -14.451 -1.865 12.182 1.00 97.88 108 PHE A C 1
ATOM 886 O O . PHE A 1 108 ? -14.434 -1.188 13.212 1.00 97.88 108 PHE A O 1
ATOM 893 N N . LYS A 1 109 ? -13.802 -3.029 12.126 1.00 96.44 109 LYS A N 1
ATOM 894 C CA . LYS A 1 109 ? -13.008 -3.525 13.264 1.00 96.44 109 LYS A CA 1
ATOM 895 C C . LYS A 1 109 ? -11.845 -2.578 13.560 1.00 96.44 109 LYS A C 1
ATOM 897 O O . LYS A 1 109 ? -11.186 -2.122 12.634 1.00 96.44 109 LYS A O 1
ATOM 902 N N . LYS A 1 110 ? -11.522 -2.346 14.835 1.00 94.31 110 LYS A N 1
ATOM 903 C CA . LYS A 1 110 ? -10.326 -1.584 15.238 1.00 94.31 110 LYS A CA 1
ATOM 904 C C . LYS A 1 110 ? -9.066 -2.296 14.741 1.00 94.31 110 LYS A C 1
ATOM 906 O O . LYS A 1 110 ? -8.759 -3.400 15.184 1.00 94.31 110 LYS A O 1
ATOM 911 N N . SER A 1 111 ? -8.355 -1.688 13.798 1.00 92.06 111 SER A N 1
ATOM 912 C CA . SER A 1 111 ? -7.144 -2.252 13.202 1.00 92.06 111 SER A CA 1
ATOM 913 C C . SER A 1 111 ? -6.284 -1.156 12.574 1.00 92.06 111 SER A C 1
ATOM 915 O O . SER A 1 111 ? -6.749 -0.038 12.346 1.00 92.06 111 SER A O 1
ATOM 917 N N . ILE A 1 112 ? -5.036 -1.486 12.242 1.00 91.94 112 ILE A N 1
ATOM 918 C CA . ILE A 1 112 ? -4.156 -0.581 11.494 1.00 91.94 112 ILE A CA 1
ATOM 919 C C . ILE A 1 112 ? -4.712 -0.235 10.101 1.00 91.94 112 ILE A C 1
ATOM 921 O O . ILE A 1 112 ? -4.535 0.883 9.626 1.00 91.94 112 ILE A O 1
ATOM 925 N N . PHE A 1 113 ? -5.455 -1.151 9.479 1.00 93.56 113 PHE A N 1
ATOM 926 C CA . PHE A 1 113 ? -6.088 -0.929 8.180 1.00 93.56 113 PHE A CA 1
ATOM 927 C C . PHE A 1 113 ? -7.276 0.032 8.261 1.00 93.56 113 PHE A C 1
ATOM 929 O O . PHE A 1 113 ? -7.573 0.729 7.296 1.00 93.56 113 PHE A O 1
ATOM 936 N N . THR A 1 114 ? -7.914 0.146 9.425 1.00 96.50 114 THR A N 1
ATOM 937 C CA . THR A 1 114 ? -8.979 1.129 9.675 1.00 96.50 114 THR A CA 1
ATOM 938 C C . THR A 1 114 ? -8.408 2.535 9.796 1.00 96.50 114 THR A C 1
ATOM 940 O O . THR A 1 114 ? -8.989 3.478 9.274 1.00 96.50 114 THR A O 1
ATOM 943 N N . TYR A 1 115 ? -7.223 2.680 10.401 1.00 96.00 115 TYR A N 1
ATOM 944 C CA . TYR A 1 115 ? -6.474 3.935 10.327 1.00 96.00 115 TYR A CA 1
ATOM 945 C C . TYR A 1 115 ? -6.106 4.267 8.880 1.00 96.00 115 TYR A C 1
ATOM 947 O O . TYR A 1 115 ? -6.307 5.393 8.445 1.00 96.00 115 TYR A O 1
ATOM 955 N N . LEU A 1 116 ? -5.626 3.295 8.101 1.00 94.44 116 LEU A N 1
ATOM 956 C CA . LEU A 1 116 ? -5.324 3.548 6.692 1.00 94.44 116 LEU A CA 1
ATOM 957 C C . LEU A 1 116 ? -6.572 3.988 5.907 1.00 94.44 116 LEU A C 1
ATOM 959 O O . LEU A 1 116 ? -6.515 4.949 5.147 1.00 94.44 116 LEU A O 1
ATOM 963 N N . SER A 1 117 ? -7.701 3.327 6.150 1.00 95.44 117 SER A N 1
ATOM 964 C CA . SER A 1 117 ? -9.004 3.660 5.565 1.00 95.44 117 SER A CA 1
ATOM 965 C C . SER A 1 117 ? -9.442 5.082 5.923 1.00 95.44 117 SER A C 1
ATOM 967 O O . SER A 1 117 ? -9.911 5.811 5.056 1.00 95.44 117 SER A O 1
ATOM 969 N N . ALA A 1 118 ? -9.220 5.511 7.172 1.00 96.56 118 ALA A N 1
ATOM 970 C CA . ALA A 1 118 ? -9.503 6.877 7.606 1.00 96.56 118 ALA A CA 1
ATOM 971 C C . ALA A 1 118 ? -8.668 7.909 6.843 1.00 96.56 118 ALA A C 1
ATOM 973 O O . ALA A 1 118 ? -9.182 8.957 6.461 1.00 96.56 118 ALA A O 1
ATOM 974 N N . LEU A 1 119 ? -7.391 7.604 6.592 1.00 94.50 119 LEU A N 1
ATOM 975 C CA . LEU A 1 119 ? -6.523 8.493 5.830 1.00 94.50 119 LEU A CA 1
ATOM 976 C C . LEU A 1 119 ? -6.936 8.578 4.357 1.00 94.50 119 LEU A C 1
ATOM 978 O O . LEU A 1 119 ? -6.962 9.677 3.822 1.00 94.50 119 LEU A O 1
ATOM 982 N N . ILE A 1 120 ? -7.282 7.451 3.724 1.00 92.44 120 ILE A N 1
ATOM 983 C CA . ILE A 1 120 ? -7.795 7.433 2.340 1.00 92.44 120 ILE A CA 1
ATOM 984 C C . ILE A 1 120 ? -9.054 8.282 2.235 1.00 92.44 120 ILE A C 1
ATOM 986 O O . ILE A 1 120 ? -9.196 9.071 1.307 1.00 92.44 120 ILE A O 1
ATOM 990 N N . LEU A 1 121 ? -9.969 8.122 3.190 1.00 93.88 121 LEU A N 1
ATOM 991 C CA . LEU A 1 121 ? -11.224 8.852 3.181 1.00 93.88 121 LEU A CA 1
ATOM 992 C C . LEU A 1 121 ? -10.982 10.358 3.331 1.00 93.88 121 LEU A C 1
ATOM 994 O O . LEU A 1 121 ? -11.514 11.133 2.544 1.00 93.88 121 LEU A O 1
ATOM 998 N N . LEU A 1 122 ? -10.092 10.749 4.250 1.00 93.69 122 LEU A N 1
ATOM 999 C CA . LEU A 1 122 ? -9.677 12.140 4.440 1.00 93.69 122 LEU A CA 1
ATOM 1000 C C . LEU A 1 122 ? -9.069 12.767 3.175 1.00 93.69 122 LEU A C 1
ATOM 1002 O O . LEU A 1 122 ? -9.193 13.971 2.973 1.00 93.69 122 LEU A O 1
ATOM 1006 N N . THR A 1 123 ? -8.377 11.980 2.348 1.00 89.62 123 THR A N 1
ATOM 1007 C CA . THR A 1 123 ? -7.628 12.498 1.193 1.00 89.62 123 THR A CA 1
ATOM 1008 C C . THR A 1 123 ? -8.427 12.447 -0.103 1.00 89.62 123 THR A C 1
ATOM 1010 O O . THR A 1 123 ? -8.253 13.317 -0.952 1.00 89.62 123 THR A O 1
ATOM 1013 N N . LYS A 1 124 ? -9.285 11.438 -0.282 1.00 87.06 124 LYS A N 1
ATOM 1014 C CA . LYS A 1 124 ? -10.106 11.254 -1.491 1.00 87.06 124 LYS A CA 1
ATOM 1015 C C . LYS A 1 124 ? -11.444 11.981 -1.419 1.00 87.06 124 LYS A C 1
ATOM 1017 O O . LYS A 1 124 ? -11.946 12.393 -2.459 1.00 87.06 124 LYS A O 1
ATOM 1022 N N . TYR A 1 125 ? -11.996 12.145 -0.220 1.00 87.06 125 TYR A N 1
ATOM 1023 C CA . TYR A 1 125 ? -13.291 12.783 0.008 1.00 87.06 125 TYR A CA 1
ATOM 1024 C C . TYR A 1 125 ? -13.097 13.926 1.010 1.00 87.06 125 TYR A C 1
ATOM 1026 O O . TYR A 1 125 ? -13.354 13.757 2.199 1.00 87.06 125 TYR A O 1
ATOM 1034 N N . PRO A 1 126 ? -12.557 15.079 0.576 1.00 80.81 126 PRO A N 1
ATOM 1035 C CA . PRO A 1 126 ? -12.267 16.185 1.486 1.00 80.81 126 PRO A CA 1
ATOM 1036 C C . PRO A 1 126 ? -13.535 16.849 2.042 1.00 80.81 126 PRO A C 1
ATOM 1038 O O . PRO A 1 126 ? -13.460 17.488 3.088 1.00 80.81 126 PRO A O 1
ATOM 1041 N N . ASP A 1 127 ? -14.685 16.692 1.376 1.00 86.69 127 ASP A N 1
ATOM 1042 C CA . ASP A 1 127 ? -15.970 17.151 1.901 1.00 86.69 127 ASP A CA 1
ATOM 1043 C C . ASP A 1 127 ? -16.479 16.187 2.981 1.00 86.69 127 ASP A C 1
ATOM 1045 O O . ASP A 1 127 ? -16.735 15.009 2.728 1.00 86.69 127 ASP A O 1
ATOM 1049 N N . GLU A 1 128 ? -16.627 16.695 4.204 1.00 82.06 128 GLU A N 1
ATOM 1050 C CA . GLU A 1 128 ? -17.098 15.909 5.343 1.00 82.06 128 GLU A CA 1
ATOM 1051 C C . GLU A 1 128 ? -18.535 15.398 5.176 1.00 82.06 128 GLU A C 1
ATOM 1053 O O . GLU A 1 128 ? -18.886 14.396 5.808 1.00 82.06 128 GLU A O 1
ATOM 1058 N N . HIS A 1 129 ? -19.352 16.040 4.333 1.00 86.56 129 HIS A N 1
ATOM 1059 C CA . HIS A 1 129 ? -20.727 15.605 4.069 1.00 86.56 129 HIS A CA 1
ATOM 1060 C C . HIS A 1 129 ? -20.771 14.259 3.336 1.00 86.56 129 HIS A C 1
ATOM 1062 O O . HIS A 1 129 ? -21.672 13.461 3.584 1.00 86.56 129 HIS A O 1
ATOM 1068 N N . ASP A 1 130 ? -19.756 13.955 2.523 1.00 86.75 130 ASP A N 1
ATOM 1069 C CA . ASP A 1 130 ? -19.665 12.683 1.802 1.00 86.75 130 ASP A CA 1
ATOM 1070 C C . ASP A 1 130 ? -19.216 11.527 2.707 1.00 86.75 130 ASP A C 1
ATOM 1072 O O . ASP A 1 130 ? -19.347 10.354 2.349 1.00 86.75 130 ASP A O 1
ATOM 1076 N N . HIS A 1 131 ? -18.638 11.822 3.878 1.00 92.25 131 HIS A N 1
ATOM 1077 C CA . HIS A 1 131 ? -17.959 10.808 4.689 1.00 92.25 131 HIS A CA 1
ATOM 1078 C C . HIS A 1 131 ? -18.900 9.701 5.139 1.00 92.25 131 HIS A C 1
ATOM 1080 O O . HIS A 1 131 ? -18.514 8.538 5.103 1.00 92.25 131 HIS A O 1
ATOM 1086 N N . GLU A 1 132 ? -20.112 10.038 5.570 1.00 93.69 132 GLU A N 1
ATOM 1087 C CA . GLU A 1 132 ? -21.064 9.046 6.073 1.00 93.69 132 GLU A CA 1
ATOM 1088 C C . GLU A 1 132 ? -21.488 8.067 4.971 1.00 93.69 132 GLU A C 1
ATOM 1090 O O . GLU A 1 132 ? -21.369 6.849 5.140 1.00 93.69 132 GLU A O 1
ATOM 1095 N N . ASP A 1 133 ? -21.853 8.591 3.803 1.00 94.19 133 ASP A N 1
ATOM 1096 C CA . ASP A 1 133 ? -22.227 7.789 2.640 1.00 94.19 133 ASP A CA 1
ATOM 1097 C C . ASP A 1 133 ? -21.066 6.916 2.158 1.00 94.19 133 ASP A C 1
ATOM 1099 O O . ASP A 1 133 ? -21.246 5.720 1.899 1.00 94.19 133 ASP A O 1
ATOM 1103 N N . LYS A 1 134 ? -19.845 7.462 2.099 1.00 95.94 134 LYS A N 1
ATOM 1104 C CA . LYS A 1 134 ? -18.654 6.691 1.710 1.00 95.94 134 LYS A CA 1
ATOM 1105 C C . LYS A 1 134 ? -18.289 5.622 2.736 1.00 95.94 134 LYS A C 1
ATOM 1107 O O . LYS A 1 134 ? -17.918 4.522 2.330 1.00 95.94 134 LYS A O 1
ATOM 1112 N N . ILE A 1 135 ? -18.437 5.884 4.036 1.00 97.56 135 ILE A N 1
ATOM 1113 C CA . ILE A 1 135 ? -18.221 4.887 5.099 1.00 97.56 135 ILE A CA 1
ATOM 1114 C C . ILE A 1 135 ? -19.224 3.738 4.964 1.00 97.56 135 ILE A C 1
ATOM 1116 O O . ILE A 1 135 ? -18.825 2.569 4.958 1.00 97.56 135 ILE A O 1
ATOM 1120 N N . ASN A 1 136 ? -20.511 4.060 4.818 1.00 96.94 136 ASN A N 1
ATOM 1121 C CA . ASN A 1 136 ? -21.577 3.069 4.682 1.00 96.94 136 ASN A CA 1
ATOM 1122 C C . ASN A 1 136 ? -21.395 2.224 3.421 1.00 96.94 136 ASN A C 1
ATOM 1124 O O . ASN A 1 136 ? -21.466 0.991 3.467 1.00 96.94 136 ASN A O 1
ATOM 1128 N N . ARG A 1 137 ? -21.077 2.876 2.301 1.00 96.81 137 ARG A N 1
ATOM 1129 C CA . ARG A 1 137 ? -20.815 2.194 1.037 1.00 96.81 137 ARG A CA 1
ATOM 1130 C C . ARG A 1 137 ? -19.575 1.310 1.101 1.00 96.81 137 ARG A C 1
ATOM 1132 O O . ARG A 1 137 ? -19.647 0.154 0.693 1.00 96.81 137 ARG A O 1
ATOM 1139 N N . ALA A 1 138 ? -18.472 1.795 1.667 1.00 97.12 138 ALA A N 1
ATOM 1140 C CA . ALA A 1 138 ? -17.262 0.998 1.853 1.00 97.12 138 ALA A CA 1
ATOM 1141 C C . ALA A 1 138 ? -17.528 -0.244 2.720 1.00 97.12 138 ALA A C 1
ATOM 1143 O O . ALA A 1 138 ? -17.045 -1.332 2.410 1.00 97.12 138 ALA A O 1
ATOM 1144 N N . LEU A 1 139 ? -18.341 -0.122 3.774 1.00 97.88 139 LEU A N 1
ATOM 1145 C CA . LEU A 1 139 ? -18.730 -1.275 4.585 1.00 97.88 139 LEU A CA 1
ATOM 1146 C C . LEU A 1 139 ? -19.579 -2.278 3.793 1.00 97.88 139 LEU A C 1
ATOM 1148 O O . LEU A 1 139 ? -19.388 -3.485 3.948 1.00 97.88 139 LEU A O 1
ATOM 1152 N N . SER A 1 140 ? -20.507 -1.794 2.963 1.00 97.81 140 SER A N 1
ATOM 1153 C CA . SER A 1 140 ? -21.325 -2.638 2.084 1.00 97.81 140 SER A CA 1
ATOM 1154 C C . SER A 1 140 ? -20.454 -3.414 1.092 1.00 97.81 140 SER A C 1
ATOM 1156 O O . SER A 1 140 ? -20.551 -4.638 1.011 1.00 97.81 140 SER A O 1
ATOM 1158 N N . ILE A 1 141 ? -19.510 -2.730 0.435 1.00 97.06 141 ILE A N 1
ATOM 1159 C CA . ILE A 1 141 ? -18.532 -3.342 -0.476 1.00 97.06 141 ILE A CA 1
ATOM 1160 C C . ILE A 1 141 ? -17.688 -4.385 0.269 1.00 97.06 141 ILE A C 1
ATOM 1162 O O . ILE A 1 141 ? -17.558 -5.518 -0.187 1.00 97.06 141 ILE A O 1
ATOM 1166 N N . TYR A 1 142 ? -17.166 -4.061 1.456 1.00 96.88 142 TYR A N 1
ATOM 1167 C CA . TYR A 1 142 ? -16.417 -5.020 2.275 1.00 96.88 142 TYR A CA 1
ATOM 1168 C C . TYR A 1 142 ? -17.229 -6.280 2.606 1.00 96.88 142 TYR A C 1
ATOM 1170 O O . TYR A 1 142 ? -16.707 -7.392 2.500 1.00 96.88 142 TYR A O 1
ATOM 1178 N N . LYS A 1 143 ? -18.502 -6.127 2.986 1.00 97.06 143 LYS A N 1
ATOM 1179 C CA . LYS A 1 143 ? -19.393 -7.264 3.259 1.00 97.06 143 LYS A CA 1
ATOM 1180 C C . LYS A 1 143 ? -19.629 -8.098 2.001 1.00 97.06 143 LYS A C 1
ATOM 1182 O O . LYS A 1 143 ? -19.460 -9.308 2.062 1.00 97.06 143 LYS A O 1
ATOM 1187 N N . GLY A 1 144 ? -19.885 -7.463 0.858 1.00 96.62 144 GLY A N 1
ATOM 1188 C CA . GLY A 1 144 ? -20.027 -8.163 -0.419 1.00 96.62 144 GLY A CA 1
ATOM 1189 C C . GLY A 1 144 ? -18.776 -8.959 -0.817 1.00 96.62 144 GLY A C 1
ATOM 1190 O O . GLY A 1 144 ? -18.882 -10.121 -1.206 1.00 96.62 144 GLY A O 1
ATOM 1191 N N . MET A 1 145 ? -17.576 -8.391 -0.633 1.00 94.69 145 MET A N 1
ATOM 1192 C CA . MET A 1 145 ? -16.309 -9.112 -0.851 1.00 94.69 145 MET A CA 1
ATOM 1193 C C . MET A 1 145 ? -16.179 -10.311 0.100 1.00 94.69 145 MET A C 1
ATOM 1195 O O . MET A 1 145 ? -15.795 -11.408 -0.315 1.00 94.69 145 MET A O 1
ATOM 1199 N N . LYS A 1 146 ? -16.541 -10.114 1.373 1.00 95.31 146 LYS A N 1
ATOM 1200 C CA . LYS A 1 146 ? -16.499 -11.149 2.410 1.00 95.31 146 LYS A CA 1
ATOM 1201 C C . LYS A 1 146 ? -17.468 -12.295 2.133 1.00 95.31 146 LYS A C 1
ATOM 1203 O O . LYS A 1 146 ? -17.110 -13.437 2.410 1.00 95.31 146 LYS A O 1
ATOM 1208 N N . ASP A 1 147 ? -18.639 -12.011 1.575 1.00 96.00 147 ASP A N 1
ATOM 1209 C CA . ASP A 1 147 ? -19.641 -13.022 1.233 1.00 96.00 147 ASP A CA 1
ATOM 1210 C C . ASP A 1 147 ? -19.167 -13.923 0.084 1.00 96.00 147 ASP A C 1
ATOM 1212 O O . ASP A 1 147 ? -19.372 -15.137 0.130 1.00 96.00 147 ASP A O 1
ATOM 1216 N N . LYS A 1 148 ? -18.456 -13.367 -0.909 1.00 93.31 148 LYS A N 1
ATOM 1217 C CA . LYS A 1 148 ? -17.836 -14.159 -1.988 1.00 93.31 148 LYS A CA 1
ATOM 1218 C C . LYS A 1 148 ? -16.630 -14.969 -1.491 1.00 93.31 148 LYS A C 1
ATOM 1220 O O . LYS A 1 148 ? -16.476 -16.128 -1.870 1.00 93.31 148 LYS A O 1
ATOM 1225 N N . HIS A 1 149 ? -15.793 -14.392 -0.618 1.00 91.38 149 HIS A N 1
ATOM 1226 C CA . HIS A 1 149 ? -14.530 -14.999 -0.165 1.00 91.38 149 HIS A CA 1
ATOM 1227 C C . HIS A 1 149 ? -14.343 -14.961 1.357 1.00 91.38 149 HIS A C 1
ATOM 1229 O O . HIS A 1 149 ? -13.436 -14.314 1.889 1.00 91.38 149 HIS A O 1
ATOM 1235 N N . VAL A 1 150 ? -15.153 -15.740 2.078 1.00 89.56 150 VAL A N 1
ATOM 1236 C CA . VAL A 1 150 ? -15.196 -15.742 3.554 1.00 89.56 150 VAL A CA 1
ATOM 1237 C C . VAL A 1 150 ? -13.828 -15.970 4.207 1.00 89.56 150 VAL A C 1
ATOM 1239 O O . VAL A 1 150 ? -13.545 -15.377 5.246 1.00 89.56 150 VAL A O 1
ATOM 1242 N N . PHE A 1 151 ? -12.954 -16.795 3.633 1.00 87.56 151 PHE A N 1
ATOM 1243 C CA . PHE A 1 151 ? -11.645 -17.093 4.232 1.00 87.56 151 PHE A CA 1
ATOM 1244 C C . PHE A 1 151 ? -10.519 -16.158 3.790 1.00 87.56 151 PHE A C 1
ATOM 1246 O O . PHE A 1 151 ? -9.488 -16.120 4.458 1.00 87.56 151 PHE A O 1
ATOM 1253 N N . LEU A 1 152 ? -10.697 -15.430 2.687 1.00 86.94 152 LEU A N 1
ATOM 1254 C CA . LEU A 1 152 ? -9.649 -14.573 2.131 1.00 86.94 152 LEU A CA 1
ATOM 1255 C C . LEU A 1 152 ? -9.825 -13.123 2.589 1.00 86.94 152 LEU A C 1
ATOM 1257 O O . LEU A 1 152 ? -8.857 -12.492 2.994 1.00 86.94 152 LEU A O 1
ATOM 1261 N N . THR A 1 153 ? -11.067 -12.640 2.659 1.00 89.00 153 THR A N 1
ATOM 1262 C CA . THR A 1 153 ? -11.334 -11.242 3.003 1.00 89.00 153 THR A CA 1
ATOM 1263 C C . THR A 1 153 ? -11.165 -10.966 4.496 1.00 89.00 153 THR A C 1
ATOM 1265 O O . THR A 1 153 ? -11.739 -11.645 5.360 1.00 89.00 153 THR A O 1
ATOM 1268 N N . SER A 1 154 ? -10.404 -9.931 4.828 1.00 91.12 154 SER A N 1
ATOM 1269 C CA . SER A 1 154 ? -1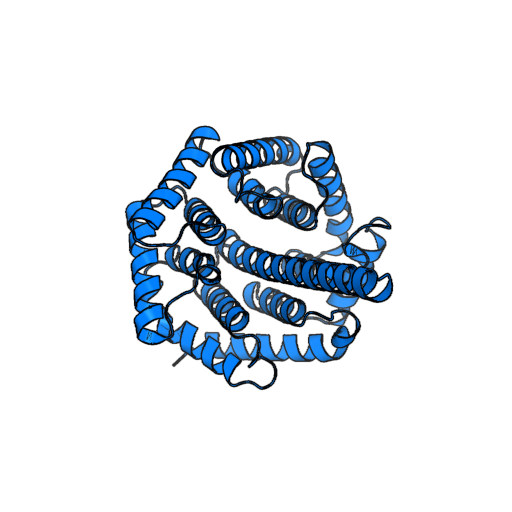0.037 -9.540 6.188 1.00 91.12 154 SER A CA 1
ATOM 1270 C C . SER A 1 154 ? -10.057 -8.018 6.369 1.00 91.12 154 SER A C 1
ATOM 1272 O O . SER A 1 154 ? -10.369 -7.267 5.455 1.00 91.12 154 SER A O 1
ATOM 1274 N N . ALA A 1 155 ? -9.682 -7.528 7.556 1.00 91.62 155 ALA A N 1
ATOM 1275 C CA . ALA A 1 155 ? -9.529 -6.085 7.767 1.00 91.62 155 ALA A CA 1
ATOM 1276 C C . ALA A 1 155 ? -8.501 -5.441 6.810 1.00 91.62 155 ALA A C 1
ATOM 1278 O O . ALA A 1 155 ? -8.563 -4.233 6.603 1.00 91.62 155 ALA A O 1
ATOM 1279 N N . GLY A 1 156 ? -7.593 -6.234 6.218 1.00 89.12 156 GLY A N 1
ATOM 1280 C CA . GLY A 1 156 ? -6.672 -5.797 5.164 1.00 89.12 156 GLY A CA 1
ATOM 1281 C C . GLY A 1 156 ? -7.369 -5.227 3.928 1.00 89.12 156 GLY A C 1
ATOM 1282 O O . GLY A 1 156 ? -6.806 -4.359 3.274 1.00 89.12 156 GLY A O 1
ATOM 1283 N N . ASP A 1 157 ? -8.621 -5.620 3.674 1.00 91.56 157 ASP A N 1
ATOM 1284 C CA . ASP A 1 157 ? -9.404 -5.186 2.514 1.00 91.56 157 ASP A CA 1
ATOM 1285 C C . ASP A 1 157 ? -10.186 -3.880 2.743 1.00 91.56 157 ASP A C 1
ATOM 1287 O O . ASP A 1 157 ? -10.743 -3.324 1.797 1.00 91.56 157 ASP A O 1
ATOM 1291 N N . TYR A 1 158 ? -10.229 -3.345 3.973 1.00 94.75 158 TYR A N 1
ATOM 1292 C CA . TYR A 1 158 ? -10.914 -2.071 4.250 1.00 94.75 158 TYR A CA 1
ATOM 1293 C C . TYR A 1 158 ? -10.407 -0.889 3.405 1.00 94.75 158 TYR A C 1
ATOM 1295 O O . TYR A 1 158 ? -11.245 -0.175 2.856 1.00 94.75 158 TYR A O 1
ATOM 1303 N N . PRO A 1 159 ? -9.084 -0.668 3.248 1.00 92.44 159 PRO A N 1
ATOM 1304 C CA . PRO A 1 159 ? -8.560 0.452 2.469 1.00 92.44 159 PRO A CA 1
ATOM 1305 C C . PRO A 1 159 ? -9.043 0.418 1.018 1.00 92.44 159 PRO A C 1
ATOM 1307 O O . PRO A 1 159 ? -9.432 1.441 0.463 1.00 92.44 159 PRO A O 1
ATOM 1310 N N . LEU A 1 160 ? -9.073 -0.775 0.422 1.00 89.69 160 LEU A N 1
ATOM 1311 C CA . LEU A 1 160 ? -9.591 -0.963 -0.922 1.00 89.69 160 LEU A CA 1
ATOM 1312 C C . LEU A 1 160 ? -11.103 -0.726 -0.976 1.00 89.69 160 LEU A C 1
ATOM 1314 O O . LEU A 1 160 ? -11.566 -0.050 -1.888 1.00 89.69 160 LEU A O 1
ATOM 1318 N N . ALA A 1 161 ? -11.869 -1.233 -0.008 1.00 94.00 161 ALA A N 1
ATOM 1319 C CA . ALA A 1 161 ? -13.308 -0.985 0.041 1.00 94.00 161 ALA A CA 1
ATOM 1320 C C . ALA A 1 161 ? -13.626 0.522 0.078 1.00 94.00 161 ALA A C 1
ATOM 1322 O O . ALA A 1 161 ? -14.573 0.967 -0.565 1.00 94.00 161 ALA A O 1
ATOM 1323 N N . VAL A 1 162 ? -12.801 1.316 0.776 1.00 94.00 162 VAL A N 1
ATOM 1324 C CA . VAL A 1 162 ? -12.901 2.784 0.773 1.00 94.00 162 VAL A CA 1
ATOM 1325 C C . VAL A 1 162 ? -12.533 3.382 -0.586 1.00 94.00 162 VAL A C 1
ATOM 1327 O O . VAL A 1 162 ? -13.259 4.252 -1.056 1.00 94.00 162 VAL A O 1
ATOM 1330 N N . LEU A 1 163 ? -11.466 2.919 -1.248 1.00 90.12 163 LEU A N 1
ATOM 1331 C CA . LEU A 1 163 ? -11.130 3.373 -2.610 1.00 90.12 163 LEU A CA 1
ATOM 1332 C C . LEU A 1 163 ? -12.269 3.090 -3.602 1.00 90.12 163 LEU A C 1
ATOM 1334 O O . LEU A 1 163 ? -12.617 3.935 -4.423 1.00 90.12 163 LEU A O 1
ATOM 1338 N N . LEU A 1 164 ? -12.878 1.911 -3.493 1.00 91.31 164 LEU A N 1
ATOM 1339 C CA . LEU A 1 164 ? -13.965 1.456 -4.353 1.00 91.31 164 LEU A CA 1
ATOM 1340 C C . LEU A 1 164 ? -15.310 2.140 -4.068 1.00 91.31 164 LEU A C 1
ATOM 1342 O O . LEU A 1 164 ? -16.170 2.177 -4.946 1.00 91.31 164 LEU A O 1
ATOM 1346 N N . ALA A 1 165 ? -15.494 2.743 -2.890 1.00 93.06 165 ALA A N 1
ATOM 1347 C CA . ALA A 1 165 ? -16.694 3.522 -2.566 1.00 93.06 165 ALA A CA 1
ATOM 1348 C C . ALA A 1 165 ? -16.856 4.782 -3.446 1.00 93.06 165 ALA A C 1
ATOM 1350 O O . ALA A 1 165 ? -17.915 5.421 -3.440 1.00 93.06 165 ALA A O 1
ATOM 1351 N N . GLY A 1 166 ? -15.818 5.146 -4.204 1.00 87.50 166 GLY A N 1
ATOM 1352 C CA . GLY A 1 166 ? -15.847 6.195 -5.221 1.00 87.50 166 GLY A CA 1
ATOM 1353 C C . GLY A 1 166 ? -16.412 5.771 -6.572 1.00 87.50 166 GLY A C 1
ATOM 1354 O O . GLY A 1 166 ? -16.665 6.651 -7.379 1.00 87.50 166 GLY A O 1
ATOM 1355 N N . SER A 1 167 ? -16.598 4.473 -6.820 1.00 87.88 167 SER A N 1
ATOM 1356 C CA . SER A 1 167 ? -17.144 3.977 -8.088 1.00 87.88 167 SER A CA 1
ATOM 1357 C C . SER A 1 167 ? -18.588 4.444 -8.299 1.00 87.88 167 SER A C 1
ATOM 1359 O O . SER A 1 167 ? -19.342 4.605 -7.338 1.00 87.88 167 SER A O 1
ATOM 1361 N N . ASP A 1 168 ? -19.011 4.590 -9.550 1.00 88.31 168 ASP A N 1
ATOM 1362 C CA . ASP A 1 168 ? -20.414 4.850 -9.897 1.00 88.31 168 ASP A CA 1
ATOM 1363 C C . ASP A 1 168 ? -21.242 3.560 -10.025 1.00 88.31 168 ASP A C 1
ATOM 1365 O O . ASP A 1 168 ? -22.468 3.612 -9.999 1.00 88.31 168 ASP A O 1
ATOM 1369 N N . MET A 1 169 ? -20.590 2.392 -10.094 1.00 90.75 169 MET A N 1
ATOM 1370 C CA . MET A 1 169 ? -21.267 1.093 -10.200 1.00 90.75 169 MET A CA 1
ATOM 1371 C C . MET A 1 169 ? -22.070 0.763 -8.943 1.00 90.75 169 MET A C 1
ATOM 1373 O O . MET A 1 169 ? -21.597 0.986 -7.827 1.00 90.75 169 MET A O 1
ATOM 1377 N N . GLU A 1 170 ? -23.236 0.140 -9.096 1.00 93.62 170 GLU A N 1
ATOM 1378 C CA . GLU A 1 170 ? -23.975 -0.393 -7.948 1.00 93.62 170 GLU A CA 1
ATOM 1379 C C . GLU A 1 170 ? -23.098 -1.408 -7.179 1.00 93.62 170 GLU A C 1
ATOM 1381 O O . GLU A 1 170 ? -22.205 -2.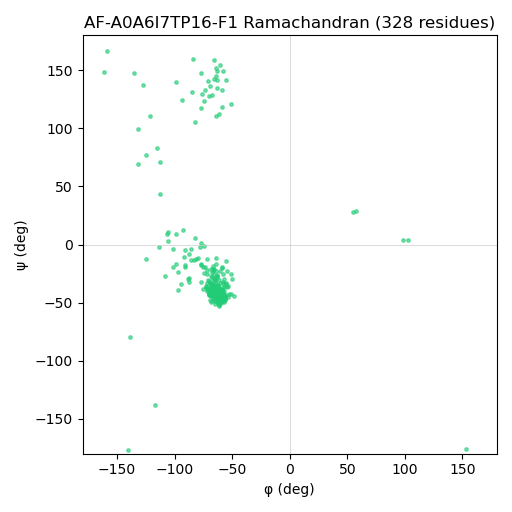042 -7.745 1.00 93.62 170 GLU A O 1
ATOM 1386 N N . THR A 1 171 ? -23.284 -1.527 -5.861 1.00 94.12 171 THR A N 1
ATOM 1387 C CA . THR A 1 171 ? -22.411 -2.360 -5.020 1.00 94.12 171 THR A CA 1
ATOM 1388 C C . THR A 1 171 ? -22.417 -3.819 -5.469 1.00 94.12 171 THR A C 1
ATOM 1390 O O . THR A 1 171 ? -21.346 -4.407 -5.584 1.00 94.12 171 THR A O 1
ATOM 1393 N N . GLY A 1 172 ? -23.578 -4.407 -5.752 1.00 94.25 172 GLY A N 1
ATOM 1394 C CA . GLY A 1 172 ? -23.686 -5.774 -6.260 1.00 94.25 172 GLY A CA 1
ATOM 1395 C C . GLY A 1 172 ? -22.964 -5.957 -7.595 1.00 94.25 172 GLY A C 1
ATOM 1396 O O . GLY A 1 172 ? -22.146 -6.868 -7.725 1.00 94.25 172 GLY A O 1
ATOM 1397 N N . GLU A 1 173 ? -23.183 -5.042 -8.542 1.00 93.19 173 GLU A N 1
ATOM 1398 C CA . GLU A 1 173 ? -22.503 -5.053 -9.846 1.00 93.19 173 GLU A CA 1
ATOM 1399 C C . GLU A 1 173 ? -20.980 -4.970 -9.703 1.00 93.19 173 GLU A C 1
ATOM 1401 O O . GLU A 1 173 ? -20.242 -5.698 -10.368 1.00 93.19 173 GLU A O 1
ATOM 1406 N N . LEU A 1 174 ? -20.491 -4.118 -8.800 1.00 92.94 174 LEU A N 1
ATOM 1407 C CA . LEU A 1 174 ? -19.067 -3.984 -8.520 1.00 92.94 174 LEU A CA 1
ATOM 1408 C C . LEU A 1 174 ? -18.473 -5.271 -7.926 1.00 92.94 174 LEU A C 1
ATOM 1410 O O . LEU A 1 174 ? -17.368 -5.671 -8.294 1.00 92.94 174 LEU A O 1
ATOM 1414 N N . ILE A 1 175 ? -19.192 -5.934 -7.019 1.00 94.81 175 ILE A N 1
ATOM 1415 C CA . ILE A 1 175 ? -18.749 -7.207 -6.436 1.00 94.81 175 ILE A CA 1
ATOM 1416 C C . ILE A 1 175 ? -18.692 -8.307 -7.498 1.00 94.81 175 ILE A C 1
ATOM 1418 O O . ILE A 1 175 ? -17.728 -9.076 -7.527 1.00 94.81 175 ILE A O 1
ATOM 1422 N N . ASP A 1 176 ? -19.675 -8.373 -8.391 1.00 93.25 176 ASP A N 1
ATOM 1423 C CA . ASP A 1 176 ? -19.659 -9.333 -9.495 1.00 93.25 176 ASP A CA 1
ATOM 1424 C C . ASP A 1 176 ? -18.548 -9.014 -10.509 1.00 93.25 176 ASP A C 1
ATOM 1426 O O . ASP A 1 176 ? -17.891 -9.929 -11.012 1.00 93.25 176 ASP A O 1
ATOM 1430 N N . TYR A 1 177 ? -18.250 -7.733 -10.740 1.00 91.94 177 TYR A N 1
ATOM 1431 C CA . TYR A 1 177 ? -17.121 -7.295 -11.564 1.00 91.94 177 TYR A CA 1
ATOM 1432 C C . TYR A 1 177 ? -15.763 -7.716 -10.977 1.00 91.94 177 TYR A C 1
ATOM 1434 O O . TYR A 1 177 ? -14.910 -8.259 -11.686 1.00 91.94 177 TYR A O 1
ATOM 1442 N N . ILE A 1 178 ? -15.573 -7.551 -9.665 1.00 93.19 178 ILE A N 1
ATOM 1443 C CA . ILE A 1 178 ? -14.388 -8.037 -8.941 1.00 93.19 178 ILE A CA 1
ATOM 1444 C C . ILE A 1 178 ? -14.262 -9.562 -9.050 1.00 93.19 178 ILE A C 1
ATOM 1446 O O . ILE A 1 178 ? -13.180 -10.086 -9.337 1.00 93.19 178 ILE A O 1
ATOM 1450 N N . GLU A 1 179 ? -15.362 -10.283 -8.836 1.00 94.25 179 GLU A N 1
ATOM 1451 C CA . GLU A 1 179 ? -15.379 -11.746 -8.888 1.00 94.25 179 GLU A CA 1
ATOM 1452 C C . GLU A 1 179 ? -15.055 -12.266 -10.295 1.00 94.25 179 GLU A C 1
ATOM 1454 O O . GLU A 1 179 ? -14.312 -13.242 -10.441 1.00 94.25 179 GLU A O 1
ATOM 1459 N N . ALA A 1 180 ? -15.525 -11.583 -11.342 1.00 93.56 180 ALA A N 1
ATOM 1460 C CA . ALA A 1 180 ? -15.191 -11.923 -12.720 1.00 93.56 180 ALA A CA 1
ATOM 1461 C C . ALA A 1 180 ? -13.672 -11.894 -12.962 1.00 93.56 180 ALA A C 1
ATOM 1463 O O . ALA A 1 180 ? -13.133 -12.823 -13.573 1.00 93.56 180 ALA A O 1
ATOM 1464 N N . PHE A 1 181 ? -12.953 -10.895 -12.434 1.00 95.19 181 PHE A N 1
ATOM 1465 C CA . PHE A 1 181 ? -11.487 -10.880 -12.496 1.00 95.19 181 PHE A CA 1
ATOM 1466 C C . PHE A 1 181 ? -10.866 -12.067 -11.769 1.00 95.19 181 PHE A C 1
ATOM 1468 O O . PHE A 1 181 ? -9.999 -12.736 -12.336 1.00 95.19 181 PHE A O 1
ATOM 1475 N N . TYR A 1 182 ? -11.300 -12.350 -10.539 1.00 95.75 182 TYR A N 1
ATOM 1476 C CA . TYR A 1 182 ? -10.761 -13.459 -9.750 1.00 95.75 182 TYR A CA 1
ATOM 1477 C C . TYR A 1 182 ? -10.883 -14.791 -10.503 1.00 95.75 182 TYR A C 1
ATOM 1479 O O . TYR A 1 182 ? -9.915 -15.555 -10.610 1.00 95.75 182 TYR A O 1
ATOM 1487 N N . GLN A 1 183 ? -12.058 -15.051 -11.082 1.00 96.00 183 GLN A N 1
ATOM 1488 C CA . GLN A 1 183 ? -12.328 -16.272 -11.835 1.00 96.00 183 GLN A CA 1
ATOM 1489 C C . GLN A 1 183 ? -11.503 -16.354 -13.117 1.00 96.00 183 GLN A C 1
ATOM 1491 O O . GLN A 1 183 ? -10.852 -17.379 -13.340 1.00 96.00 183 GLN A O 1
ATOM 1496 N N . LYS A 1 184 ? -11.477 -15.288 -13.926 1.00 96.50 184 LYS A N 1
ATOM 1497 C CA . LYS A 1 184 ? -10.714 -15.249 -15.183 1.00 96.50 184 LYS A CA 1
ATOM 1498 C C . LYS A 1 184 ? -9.212 -15.411 -14.941 1.00 96.50 184 LYS A C 1
ATOM 1500 O O . LYS A 1 184 ? -8.564 -16.207 -15.616 1.00 96.50 184 LYS A O 1
ATOM 1505 N N . LEU A 1 185 ? -8.654 -14.738 -13.933 1.00 97.44 185 LEU A N 1
ATOM 1506 C CA . LEU A 1 185 ? -7.241 -14.888 -13.565 1.00 97.44 185 LEU A CA 1
ATOM 1507 C C . LEU A 1 185 ? -6.926 -16.308 -13.078 1.00 97.44 185 LEU A C 1
ATOM 1509 O O . LEU A 1 185 ? -5.910 -16.886 -13.466 1.00 97.44 185 LEU A O 1
ATOM 1513 N N . ASN A 1 186 ? -7.798 -16.906 -12.262 1.00 97.19 186 ASN A N 1
ATOM 1514 C CA . ASN A 1 186 ? -7.620 -18.292 -11.833 1.00 97.19 186 ASN A CA 1
ATOM 1515 C C . ASN A 1 186 ? -7.670 -19.272 -13.019 1.00 97.19 186 ASN A C 1
ATOM 1517 O O . ASN A 1 186 ? -6.832 -20.167 -13.113 1.00 97.19 186 ASN A O 1
ATOM 1521 N N . GLN A 1 187 ? -8.627 -19.100 -13.935 1.00 96.69 187 GLN A N 1
ATOM 1522 C CA . GLN A 1 187 ? -8.725 -19.900 -15.165 1.00 96.69 187 GLN A CA 1
ATOM 1523 C C . GLN A 1 187 ? -7.475 -19.752 -16.038 1.00 96.69 187 GLN A C 1
ATOM 1525 O O . GLN A 1 187 ? -7.034 -20.717 -16.655 1.00 96.69 187 GLN A O 1
ATOM 1530 N N . ALA A 1 188 ? -6.857 -18.572 -16.020 1.00 95.25 188 ALA A N 1
ATOM 1531 C CA . ALA A 1 188 ? -5.606 -18.299 -16.705 1.00 95.25 188 ALA A CA 1
ATOM 1532 C C . ALA A 1 188 ? -4.348 -18.846 -15.991 1.00 95.25 188 ALA A C 1
ATOM 1534 O O . ALA A 1 188 ? -3.234 -18.673 -16.482 1.00 95.25 188 ALA A O 1
ATOM 1535 N N . GLY A 1 189 ? -4.498 -19.528 -14.849 1.00 94.75 189 GLY A N 1
ATOM 1536 C CA . GLY A 1 189 ? -3.418 -20.253 -14.173 1.00 94.75 189 GLY A CA 1
ATOM 1537 C C . GLY A 1 189 ? -2.813 -19.555 -12.952 1.00 94.75 189 GLY A C 1
ATOM 1538 O O . GLY A 1 189 ? -1.868 -20.087 -12.354 1.00 94.75 189 GLY A O 1
ATOM 1539 N N . PHE A 1 190 ? -3.344 -18.401 -12.535 1.00 97.44 190 PHE A N 1
ATOM 1540 C CA . PHE A 1 190 ? -2.974 -17.808 -11.249 1.00 97.44 190 PHE A CA 1
ATOM 1541 C C . PHE A 1 190 ? -3.530 -18.655 -10.100 1.00 97.44 190 PHE A C 1
ATOM 1543 O O . PHE A 1 190 ? -4.671 -19.108 -10.123 1.00 97.44 190 PHE A O 1
ATOM 1550 N N . ARG A 1 191 ? -2.720 -18.888 -9.065 1.00 97.12 191 ARG A N 1
ATOM 1551 C CA . ARG A 1 191 ? -3.132 -19.732 -7.936 1.00 97.12 191 ARG A CA 1
ATOM 1552 C C . ARG A 1 191 ? -4.141 -18.998 -7.057 1.00 97.12 191 ARG A C 1
ATOM 1554 O O . ARG A 1 191 ? -3.872 -17.873 -6.647 1.00 97.12 191 ARG A O 1
ATOM 1561 N N . LYS A 1 192 ? -5.239 -19.670 -6.696 1.00 95.31 192 LYS A N 1
ATOM 1562 C CA . LYS A 1 192 ? -6.210 -19.167 -5.712 1.00 95.31 192 LYS A CA 1
ATOM 1563 C C . LYS A 1 192 ? -5.543 -18.818 -4.384 1.00 95.31 192 LYS A C 1
ATOM 1565 O O . LYS A 1 192 ? -4.669 -19.543 -3.908 1.00 95.31 192 LYS A O 1
ATOM 1570 N N . GLY A 1 193 ? -6.006 -17.736 -3.774 1.00 92.62 193 GLY A N 1
ATOM 1571 C CA . GLY A 1 193 ? -5.561 -17.275 -2.465 1.00 92.62 193 GLY A CA 1
ATOM 1572 C C . GLY A 1 193 ? -5.728 -15.769 -2.315 1.00 92.62 193 GLY A C 1
ATOM 1573 O O . GLY A 1 193 ? -6.230 -15.104 -3.221 1.00 92.62 193 GLY A O 1
ATOM 1574 N N . ASN A 1 194 ? -5.271 -15.250 -1.176 1.00 89.44 194 ASN A N 1
ATOM 1575 C CA . ASN A 1 194 ? -5.359 -13.831 -0.835 1.00 89.44 194 ASN A CA 1
ATOM 1576 C C . ASN A 1 194 ? -4.693 -12.947 -1.899 1.00 89.44 194 ASN A C 1
ATOM 1578 O O . ASN A 1 194 ? -5.288 -11.992 -2.374 1.00 89.44 194 ASN A O 1
ATOM 1582 N N . ASP A 1 195 ? -3.496 -13.313 -2.366 1.00 92.25 195 ASP A N 1
ATOM 1583 C CA . ASP A 1 195 ? -2.787 -12.499 -3.360 1.00 92.25 195 ASP A CA 1
ATOM 1584 C C . ASP A 1 195 ? -3.507 -12.424 -4.721 1.00 92.25 195 ASP A C 1
ATOM 1586 O O . ASP A 1 195 ? -3.397 -11.421 -5.425 1.00 92.25 195 ASP A O 1
ATOM 1590 N N . LEU A 1 196 ? -4.250 -13.475 -5.101 1.00 95.44 196 LEU A N 1
ATOM 1591 C CA . LEU A 1 196 ? -5.084 -13.453 -6.307 1.00 95.44 196 LEU A CA 1
ATOM 1592 C C . LEU A 1 196 ? -6.297 -12.540 -6.126 1.00 95.44 196 LEU A C 1
ATOM 1594 O O . LEU A 1 196 ? -6.645 -11.807 -7.047 1.00 95.44 196 LEU A O 1
ATOM 1598 N N . GLN A 1 197 ? -6.901 -12.559 -4.937 1.00 92.94 197 GLN A N 1
ATOM 1599 C CA . GLN A 1 197 ? -7.974 -11.634 -4.586 1.00 92.94 197 GLN A CA 1
ATOM 1600 C C . GLN A 1 197 ? -7.484 -10.179 -4.622 1.00 92.94 197 GLN A C 1
ATOM 1602 O O . GLN A 1 197 ? -8.125 -9.327 -5.234 1.00 92.94 197 GLN A O 1
ATOM 1607 N N . PHE A 1 198 ? -6.301 -9.897 -4.075 1.00 91.00 198 PHE A N 1
ATOM 1608 C CA . PHE A 1 198 ? -5.687 -8.573 -4.188 1.00 91.00 198 PHE A CA 1
ATOM 1609 C C . PHE A 1 198 ? -5.428 -8.158 -5.635 1.00 91.00 198 PHE A C 1
ATOM 1611 O O . PHE A 1 198 ? -5.643 -7.003 -5.992 1.00 91.00 198 PHE A O 1
ATOM 1618 N N . LEU A 1 199 ? -4.998 -9.086 -6.489 1.00 94.75 199 LEU A N 1
ATOM 1619 C CA . LEU A 1 199 ? -4.847 -8.806 -7.912 1.00 94.75 199 LEU A CA 1
ATOM 1620 C C . LEU A 1 199 ? -6.193 -8.436 -8.560 1.00 94.75 199 LEU A C 1
ATOM 1622 O O . LEU A 1 199 ? -6.260 -7.409 -9.232 1.00 94.75 199 LEU A O 1
ATOM 1626 N N . SER A 1 200 ? -7.270 -9.198 -8.331 1.00 94.19 200 SER A N 1
ATOM 1627 C CA . SER A 1 200 ? -8.595 -8.862 -8.885 1.00 94.19 200 SER A CA 1
ATOM 1628 C C . SER A 1 200 ? -9.111 -7.514 -8.389 1.00 94.19 200 SER A C 1
ATOM 1630 O O . SER A 1 200 ? -9.641 -6.722 -9.164 1.00 94.19 200 SER A O 1
ATOM 1632 N N . HIS A 1 201 ? -8.880 -7.222 -7.113 1.00 91.06 201 HIS A N 1
ATOM 1633 C CA . HIS A 1 201 ? -9.187 -5.944 -6.490 1.00 91.06 201 HIS A CA 1
ATOM 1634 C C . HIS A 1 201 ? -8.461 -4.775 -7.168 1.00 91.06 201 HIS A C 1
ATOM 1636 O O . HIS A 1 201 ? -9.096 -3.789 -7.534 1.00 91.06 201 HIS A O 1
ATOM 1642 N N . ILE A 1 202 ? -7.154 -4.898 -7.410 1.00 92.44 202 ILE A N 1
ATOM 1643 C CA . ILE A 1 202 ? -6.368 -3.866 -8.102 1.00 92.44 202 ILE A CA 1
ATOM 1644 C C . ILE A 1 202 ? -6.895 -3.637 -9.521 1.00 92.44 202 ILE A C 1
ATOM 1646 O O . ILE A 1 202 ? -7.054 -2.489 -9.929 1.00 92.44 202 ILE A O 1
ATOM 1650 N N . LEU A 1 203 ? -7.200 -4.706 -10.263 1.00 92.81 203 LEU A N 1
ATOM 1651 C CA . LEU A 1 203 ? -7.728 -4.582 -11.625 1.00 92.81 203 LEU A CA 1
ATOM 1652 C C . LEU A 1 203 ? -9.110 -3.912 -11.666 1.00 92.81 203 LEU A C 1
ATOM 1654 O O . LEU A 1 203 ? -9.403 -3.185 -12.612 1.00 92.81 203 LEU A O 1
ATOM 1658 N N . SER A 1 204 ? -9.919 -4.090 -10.618 1.00 90.19 204 SER A N 1
ATOM 1659 C CA . SER A 1 204 ? -11.248 -3.478 -10.504 1.00 90.19 204 SER A CA 1
ATOM 1660 C C . SER A 1 204 ? -11.241 -1.968 -10.238 1.00 90.19 204 SER A C 1
ATOM 1662 O O . SER A 1 204 ? -12.274 -1.325 -10.401 1.00 90.19 204 SER A O 1
ATOM 1664 N N . LEU A 1 205 ? -10.091 -1.380 -9.878 1.00 86.19 205 LEU A N 1
ATOM 1665 C CA . LEU A 1 205 ? -9.979 0.061 -9.614 1.00 86.19 205 LEU A CA 1
ATOM 1666 C C . LEU A 1 205 ? -10.189 0.926 -10.867 1.00 86.19 205 LEU A C 1
ATOM 1668 O O . LEU A 1 205 ? -10.463 2.114 -10.731 1.00 86.19 205 LEU A O 1
ATOM 1672 N N . LEU A 1 206 ? -10.061 0.350 -12.069 1.00 79.38 206 LEU A N 1
ATOM 1673 C CA . LEU A 1 206 ? -10.340 1.018 -13.344 1.00 79.38 206 LEU A CA 1
ATOM 1674 C C . LEU A 1 206 ? -11.530 0.331 -14.045 1.00 79.38 206 LEU A C 1
ATOM 1676 O O . LEU A 1 206 ? -11.314 -0.523 -14.909 1.00 79.38 206 LEU A O 1
ATOM 1680 N N . PRO A 1 207 ? -12.783 0.673 -13.684 1.00 66.44 207 PRO A N 1
ATOM 1681 C CA . PRO A 1 207 ? -13.980 -0.023 -14.167 1.00 66.44 207 PRO A CA 1
ATOM 1682 C C . PRO A 1 207 ? -14.233 0.142 -15.673 1.00 66.44 207 PRO A C 1
ATOM 1684 O O . PRO A 1 207 ? -14.884 -0.699 -16.279 1.00 66.44 207 PRO A O 1
ATOM 1687 N N . GLU A 1 208 ? -13.678 1.175 -16.308 1.00 66.94 208 GLU A N 1
ATOM 1688 C CA . GLU A 1 208 ? -13.869 1.445 -17.743 1.00 66.94 208 GLU A CA 1
ATOM 1689 C C . GLU A 1 208 ? -13.022 0.554 -18.670 1.00 66.94 208 GLU A C 1
ATOM 1691 O O . GLU A 1 208 ? -13.086 0.684 -19.895 1.00 66.94 208 GLU A O 1
ATOM 1696 N N . ARG A 1 209 ? -12.182 -0.331 -18.120 1.00 73.06 209 ARG A N 1
ATOM 1697 C CA . ARG A 1 209 ? -11.275 -1.167 -18.916 1.00 73.06 209 ARG A CA 1
ATOM 1698 C C . ARG A 1 209 ? -11.822 -2.569 -19.121 1.00 73.06 209 ARG A C 1
ATOM 1700 O O . ARG A 1 209 ? -12.326 -3.199 -18.201 1.00 73.06 209 ARG A O 1
ATOM 1707 N N . ASP A 1 210 ? -11.628 -3.086 -20.332 1.00 84.88 210 ASP A N 1
ATOM 1708 C CA . ASP A 1 210 ? -11.994 -4.456 -20.681 1.00 84.88 210 ASP A CA 1
ATOM 1709 C C . ASP A 1 210 ? -11.256 -5.463 -19.780 1.00 84.88 210 ASP A C 1
ATOM 1711 O O . ASP A 1 210 ? -10.020 -5.555 -19.772 1.00 84.88 210 ASP A O 1
ATOM 1715 N N . ALA A 1 211 ? -12.040 -6.236 -19.026 1.00 86.25 211 ALA A N 1
ATOM 1716 C CA . ALA A 1 211 ? -11.535 -7.233 -18.101 1.00 86.25 211 ALA A CA 1
ATOM 1717 C C . ALA A 1 211 ? -10.673 -8.298 -18.797 1.00 86.25 211 ALA A C 1
ATOM 1719 O O . ALA A 1 211 ? -9.638 -8.690 -18.254 1.00 86.25 211 ALA A O 1
ATOM 1720 N N . ASP A 1 212 ? -11.038 -8.738 -20.005 1.00 90.44 212 ASP A N 1
ATOM 1721 C CA . ASP A 1 212 ? -10.252 -9.730 -20.751 1.00 90.44 212 ASP A CA 1
ATOM 1722 C C . ASP A 1 212 ? -8.907 -9.155 -21.189 1.00 90.44 212 ASP A C 1
ATOM 1724 O O . ASP A 1 212 ? -7.871 -9.826 -21.109 1.00 90.44 212 ASP A O 1
ATOM 1728 N N . GLN A 1 213 ? -8.888 -7.876 -21.566 1.00 91.12 213 GLN A N 1
ATOM 1729 C CA . GLN A 1 213 ? -7.652 -7.182 -21.898 1.00 91.12 213 GLN A CA 1
ATOM 1730 C C . GLN A 1 213 ? -6.713 -7.086 -20.687 1.00 91.12 213 GLN A C 1
ATOM 1732 O O . GLN A 1 213 ? -5.510 -7.341 -20.827 1.00 91.12 213 GLN A O 1
ATOM 1737 N N . LEU A 1 214 ? -7.232 -6.720 -19.512 1.00 93.25 214 LEU A N 1
ATOM 1738 C CA . LEU A 1 214 ? -6.438 -6.609 -18.285 1.00 93.25 214 LEU A CA 1
ATOM 1739 C C . LEU A 1 214 ? -5.911 -7.974 -17.822 1.00 93.25 214 LEU A C 1
ATOM 1741 O O . LEU A 1 214 ? -4.723 -8.086 -17.520 1.00 93.25 214 LEU A O 1
ATOM 1745 N N . VAL A 1 215 ? -6.733 -9.026 -17.868 1.00 95.31 215 VAL A N 1
ATOM 1746 C CA . VAL A 1 215 ? -6.303 -10.405 -17.565 1.00 95.31 215 VAL A CA 1
ATOM 1747 C C . VAL A 1 215 ? -5.194 -10.853 -18.519 1.00 95.31 215 VAL A C 1
ATOM 1749 O O . VAL A 1 215 ? -4.156 -11.357 -18.079 1.00 95.31 215 VAL A O 1
ATOM 1752 N N . ALA A 1 216 ? -5.353 -10.610 -19.822 1.00 94.44 216 ALA A N 1
ATOM 1753 C CA . ALA A 1 216 ? -4.334 -10.942 -20.813 1.00 94.44 216 ALA A CA 1
ATOM 1754 C C . ALA A 1 216 ? -3.024 -10.164 -20.588 1.00 94.44 216 ALA A C 1
ATOM 1756 O O . ALA A 1 216 ? -1.939 -10.716 -20.781 1.00 94.44 216 ALA A O 1
ATOM 1757 N N . ARG A 1 217 ? -3.095 -8.894 -20.164 1.00 94.38 217 ARG A N 1
ATOM 1758 C CA . ARG A 1 217 ? -1.910 -8.107 -19.774 1.00 94.38 217 ARG A CA 1
ATOM 1759 C C . ARG A 1 217 ? -1.230 -8.695 -18.543 1.00 94.38 217 ARG A C 1
ATOM 1761 O O . ARG A 1 217 ? -0.013 -8.868 -18.567 1.00 94.38 217 ARG A O 1
ATOM 1768 N N . SER A 1 218 ? -1.987 -9.059 -17.507 1.00 96.44 218 SER A N 1
ATOM 1769 C CA . SER A 1 218 ? -1.436 -9.705 -16.309 1.00 96.44 218 SER A CA 1
ATOM 1770 C C . SER A 1 218 ? -0.679 -10.991 -16.651 1.00 96.44 218 SER A C 1
ATOM 1772 O O . SER A 1 218 ? 0.405 -11.218 -16.113 1.00 96.44 218 SER A O 1
ATOM 1774 N N . LEU A 1 219 ? -1.187 -11.798 -17.590 1.00 96.38 219 LEU A N 1
ATOM 1775 C CA . LEU A 1 219 ? -0.481 -12.988 -18.081 1.00 96.38 219 LEU A CA 1
ATOM 1776 C C . LEU A 1 219 ? 0.817 -12.647 -18.807 1.00 96.38 219 LEU A C 1
ATOM 1778 O O . LEU A 1 219 ? 1.857 -13.218 -18.491 1.00 96.38 219 LEU A O 1
ATOM 1782 N N . ARG A 1 220 ? 0.798 -11.673 -19.726 1.00 96.00 220 ARG A N 1
ATOM 1783 C CA . ARG A 1 220 ? 2.024 -11.248 -20.423 1.00 96.00 220 ARG A CA 1
ATOM 1784 C C . ARG A 1 220 ? 3.091 -10.761 -19.448 1.00 96.00 220 ARG A C 1
ATOM 1786 O O . ARG A 1 220 ? 4.255 -11.119 -19.585 1.00 96.00 220 ARG A O 1
ATOM 1793 N N . ILE A 1 221 ? 2.697 -9.999 -18.432 1.00 96.69 221 ILE A N 1
ATOM 1794 C CA . ILE A 1 221 ? 3.598 -9.537 -17.370 1.00 96.69 221 ILE A CA 1
ATOM 1795 C C . ILE A 1 221 ? 4.151 -10.721 -16.562 1.00 96.69 221 ILE A C 1
ATOM 1797 O O . ILE A 1 221 ? 5.352 -10.764 -16.285 1.00 96.69 221 ILE A O 1
ATOM 1801 N N . TYR A 1 222 ? 3.308 -11.698 -16.208 1.00 96.94 222 TYR A N 1
ATOM 1802 C CA . TYR A 1 222 ? 3.738 -12.923 -15.524 1.00 96.94 222 TYR A CA 1
ATOM 1803 C C . TYR A 1 222 ? 4.787 -13.692 -16.340 1.00 96.94 222 TYR A C 1
ATOM 1805 O O . TYR A 1 222 ? 5.821 -14.112 -15.803 1.00 96.94 222 TYR A O 1
ATOM 1813 N N . ASP A 1 223 ? 4.540 -13.854 -17.638 1.00 95.69 223 ASP A N 1
ATOM 1814 C CA . ASP A 1 223 ? 5.420 -14.571 -18.556 1.00 95.69 223 ASP A CA 1
ATOM 1815 C C . ASP A 1 223 ? 6.745 -13.838 -18.755 1.00 95.69 223 ASP A C 1
ATOM 1817 O O . ASP A 1 223 ? 7.808 -14.458 -18.685 1.00 95.69 223 ASP A O 1
ATOM 1821 N N . GLU A 1 224 ? 6.717 -12.518 -18.936 1.00 95.44 224 GLU A N 1
ATOM 1822 C CA . GLU A 1 224 ? 7.935 -11.718 -19.078 1.00 95.44 224 GLU A CA 1
ATOM 1823 C C . GLU A 1 224 ? 8.783 -11.741 -17.802 1.00 95.44 224 GLU A C 1
ATOM 1825 O O . GLU A 1 224 ? 9.998 -11.936 -17.880 1.00 95.44 224 GLU A O 1
ATOM 1830 N N . LEU A 1 225 ? 8.173 -11.657 -16.614 1.00 94.00 225 LEU A N 1
ATOM 1831 C CA . LEU A 1 225 ? 8.893 -11.839 -15.347 1.00 94.00 225 LEU A CA 1
ATOM 1832 C C . LEU A 1 225 ? 9.503 -13.241 -15.228 1.00 94.00 225 LEU A C 1
ATOM 1834 O O . LEU A 1 225 ? 10.630 -13.383 -14.742 1.00 94.00 225 LEU A O 1
ATOM 1838 N N . THR A 1 226 ? 8.783 -14.267 -15.686 1.00 94.12 226 THR A N 1
ATOM 1839 C CA . THR A 1 226 ? 9.266 -15.653 -15.687 1.00 94.12 226 THR A CA 1
ATOM 1840 C C . THR A 1 226 ? 10.476 -15.823 -16.600 1.00 94.12 226 THR A C 1
ATOM 1842 O O . THR A 1 226 ? 11.457 -16.437 -16.183 1.00 94.12 226 THR A O 1
ATOM 1845 N N . LYS A 1 227 ? 10.437 -15.250 -17.809 1.00 93.06 227 LYS A N 1
ATOM 1846 C CA . LYS A 1 227 ? 11.529 -15.318 -18.792 1.00 93.06 227 LYS A CA 1
ATOM 1847 C C . LYS A 1 227 ? 12.763 -14.522 -18.363 1.00 93.06 227 LYS A C 1
ATOM 1849 O O . LYS A 1 227 ? 13.880 -14.999 -18.535 1.00 93.06 227 LYS A O 1
ATOM 1854 N N . LYS A 1 228 ? 12.570 -13.308 -17.840 1.00 87.25 228 LYS A N 1
ATOM 1855 C CA . LYS A 1 228 ? 13.647 -12.317 -17.648 1.00 87.25 228 LYS A CA 1
ATOM 1856 C C . LYS A 1 228 ? 14.209 -12.264 -16.230 1.00 87.25 228 LYS A C 1
ATOM 1858 O O . LYS A 1 228 ? 15.283 -11.709 -16.020 1.00 87.25 228 LYS A O 1
ATOM 1863 N N . HIS A 1 229 ? 13.501 -12.809 -15.241 1.00 86.12 229 HIS A N 1
ATOM 1864 C CA . HIS A 1 229 ? 13.904 -12.691 -13.841 1.00 86.12 229 HIS A CA 1
ATOM 1865 C C . HIS A 1 229 ? 13.716 -13.978 -13.044 1.00 86.12 229 HIS A C 1
ATOM 1867 O O . HIS A 1 229 ? 14.679 -14.687 -12.758 1.00 86.12 229 HIS A O 1
ATOM 1873 N N . ARG A 1 230 ? 12.483 -14.258 -12.625 1.00 88.44 230 ARG A N 1
ATOM 1874 C CA . ARG A 1 230 ? 12.103 -15.472 -11.903 1.00 88.44 230 ARG A CA 1
ATOM 1875 C C . ARG A 1 230 ? 10.602 -15.640 -12.007 1.00 88.44 230 ARG A C 1
ATOM 1877 O O . ARG A 1 230 ? 9.869 -14.652 -11.981 1.00 88.44 230 ARG A O 1
ATOM 1884 N N . ARG A 1 231 ? 10.154 -16.893 -12.021 1.00 93.50 231 ARG A N 1
ATOM 1885 C CA . ARG A 1 231 ? 8.730 -17.220 -11.956 1.00 93.50 231 ARG A CA 1
ATOM 1886 C C . ARG A 1 231 ? 8.067 -16.495 -10.771 1.00 93.50 231 ARG A C 1
ATOM 1888 O O . ARG A 1 231 ? 8.492 -16.732 -9.632 1.00 93.50 231 ARG A O 1
ATOM 1895 N N . PRO A 1 232 ? 7.047 -15.649 -11.003 1.00 94.00 232 PRO A N 1
ATOM 1896 C CA . PRO A 1 232 ? 6.376 -14.944 -9.922 1.00 94.00 232 PRO A CA 1
ATOM 1897 C C . PRO A 1 232 ? 5.680 -15.901 -8.950 1.00 94.00 232 PRO A C 1
ATOM 1899 O O . PRO A 1 232 ? 4.983 -16.843 -9.347 1.00 94.00 232 PRO A O 1
ATOM 1902 N N . LYS A 1 233 ? 5.869 -15.636 -7.658 1.00 94.19 233 LYS A N 1
ATOM 1903 C CA . LYS A 1 233 ? 5.129 -16.233 -6.543 1.00 94.19 233 LYS A CA 1
ATOM 1904 C C . LYS A 1 233 ? 3.820 -15.463 -6.312 1.00 94.19 233 LYS A C 1
ATOM 1906 O O . LYS A 1 233 ? 3.764 -14.294 -6.686 1.00 94.19 233 LYS A O 1
ATOM 1911 N N . PRO A 1 234 ? 2.818 -16.061 -5.635 1.00 93.94 234 PRO A N 1
ATOM 1912 C CA . PRO A 1 234 ? 1.566 -15.379 -5.297 1.00 93.94 234 PRO A CA 1
ATOM 1913 C C . PRO A 1 234 ? 1.761 -13.995 -4.673 1.00 93.94 234 PRO A C 1
ATOM 1915 O O . PRO A 1 234 ? 1.195 -13.040 -5.174 1.00 93.94 234 PRO A O 1
ATOM 1918 N N . VAL A 1 235 ? 2.698 -13.840 -3.731 1.00 90.25 235 VAL A N 1
ATOM 1919 C CA . VAL A 1 235 ? 3.031 -12.545 -3.097 1.00 90.25 235 VAL A CA 1
ATOM 1920 C C . VAL A 1 235 ? 3.411 -11.416 -4.076 1.00 90.25 235 VAL A C 1
ATOM 1922 O O . VAL A 1 235 ? 3.483 -10.257 -3.675 1.00 90.25 235 VAL A O 1
ATOM 1925 N N . GLN A 1 236 ? 3.695 -11.738 -5.344 1.00 93.25 236 GLN A N 1
ATOM 1926 C CA . GLN A 1 236 ? 4.028 -10.788 -6.410 1.00 93.25 236 GLN A CA 1
ATOM 1927 C C . GLN A 1 236 ? 2.854 -10.497 -7.360 1.00 93.25 236 GLN A C 1
ATOM 1929 O O . GLN A 1 236 ? 2.987 -9.666 -8.255 1.00 93.25 236 GLN A O 1
ATOM 1934 N N . TYR A 1 237 ? 1.708 -11.161 -7.196 1.00 95.75 237 TYR A N 1
ATOM 1935 C CA . TYR A 1 237 ? 0.514 -10.935 -8.015 1.00 95.75 237 TYR A CA 1
ATOM 1936 C C . TYR A 1 237 ? 0.017 -9.489 -7.953 1.00 95.75 237 TYR A C 1
ATOM 1938 O O . TYR A 1 237 ? -0.297 -8.954 -9.014 1.00 95.75 237 TYR A O 1
ATOM 1946 N N . PRO A 1 238 ? 0.024 -8.794 -6.802 1.00 93.69 238 PRO A N 1
ATOM 1947 C CA . PRO A 1 238 ? -0.408 -7.402 -6.787 1.00 93.69 238 PRO A CA 1
ATOM 1948 C C . PRO A 1 238 ? 0.473 -6.476 -7.646 1.00 93.69 238 PRO A C 1
ATOM 1950 O O . PRO A 1 238 ? -0.048 -5.600 -8.332 1.00 93.69 238 PRO A O 1
ATOM 1953 N N . GLU A 1 239 ? 1.792 -6.712 -7.703 1.00 94.12 239 GLU A N 1
ATOM 1954 C CA . GLU A 1 239 ? 2.685 -5.970 -8.608 1.00 94.12 239 GLU A CA 1
ATOM 1955 C C . GLU A 1 239 ? 2.340 -6.212 -10.080 1.00 94.12 239 GLU A C 1
ATOM 1957 O O . GLU A 1 239 ? 2.395 -5.286 -10.888 1.00 94.12 239 GLU A O 1
ATOM 1962 N N . ILE A 1 240 ? 1.964 -7.446 -10.430 1.00 95.94 240 ILE A N 1
ATOM 1963 C CA . ILE A 1 240 ? 1.495 -7.783 -11.780 1.00 95.94 240 ILE A CA 1
ATOM 1964 C C . ILE A 1 240 ? 0.225 -6.991 -12.109 1.00 95.94 240 ILE A C 1
ATOM 1966 O O . ILE A 1 240 ? 0.090 -6.493 -13.225 1.00 95.94 240 ILE A O 1
ATOM 1970 N N . GLY A 1 241 ? -0.674 -6.833 -11.136 1.00 94.75 241 GLY A N 1
ATOM 1971 C CA . GLY A 1 241 ? -1.891 -6.033 -11.268 1.00 94.75 241 GLY A CA 1
ATOM 1972 C C . GLY A 1 241 ? -1.596 -4.573 -11.554 1.00 94.75 241 GLY A C 1
ATOM 1973 O O . GLY A 1 241 ? -2.073 -4.043 -12.550 1.00 94.75 241 GLY A O 1
ATOM 1974 N N . LEU A 1 242 ? -0.746 -3.946 -10.738 1.00 93.25 242 LEU A N 1
ATOM 1975 C CA . LEU A 1 242 ? -0.359 -2.542 -10.919 1.00 93.25 242 LEU A CA 1
ATOM 1976 C C . LEU A 1 242 ? 0.250 -2.293 -12.302 1.00 93.25 242 LEU A C 1
ATOM 1978 O O . LEU A 1 242 ? -0.115 -1.334 -12.977 1.00 93.25 242 LEU A O 1
ATOM 1982 N N . LEU A 1 243 ? 1.136 -3.184 -12.752 1.00 94.31 243 LEU A N 1
ATOM 1983 C CA . LEU A 1 243 ? 1.753 -3.079 -14.073 1.00 94.31 243 LEU A CA 1
ATOM 1984 C C . LEU A 1 243 ? 0.749 -3.306 -15.212 1.00 94.31 243 LEU A C 1
ATOM 1986 O O . LEU A 1 243 ? 0.880 -2.677 -16.259 1.00 94.31 243 LEU A O 1
ATOM 1990 N N . ALA A 1 244 ? -0.263 -4.159 -15.025 1.00 94.31 244 ALA A N 1
ATOM 1991 C CA . ALA A 1 244 ? -1.299 -4.405 -16.032 1.00 94.31 244 ALA A CA 1
ATOM 1992 C C . ALA A 1 244 ? -2.200 -3.180 -16.270 1.00 94.31 244 ALA A C 1
ATOM 1994 O O . ALA A 1 244 ? -2.776 -3.037 -17.355 1.00 94.31 244 ALA A O 1
ATOM 1995 N N . LEU A 1 245 ? -2.284 -2.277 -15.285 1.00 91.50 245 LEU A N 1
ATOM 1996 C CA . LEU A 1 245 ? -2.994 -1.003 -15.402 1.00 91.50 245 LEU A CA 1
ATOM 1997 C C . LEU A 1 245 ? -2.221 0.025 -16.243 1.00 91.50 245 LEU A C 1
ATOM 1999 O O . LEU A 1 245 ? -2.836 0.940 -16.796 1.00 91.50 245 LEU A O 1
ATOM 2003 N N . LEU A 1 246 ? -0.910 -0.148 -16.439 1.00 88.81 246 LEU A N 1
ATOM 2004 C CA . LEU A 1 246 ? -0.158 0.637 -17.417 1.00 88.81 246 LEU A CA 1
ATOM 2005 C C . LEU A 1 246 ? -0.406 0.128 -18.841 1.00 88.81 246 LEU A C 1
ATOM 2007 O O . LEU A 1 246 ? -0.589 -1.065 -19.099 1.00 88.81 246 LEU A O 1
ATOM 2011 N N . GLU A 1 247 ? -0.381 1.042 -19.805 1.00 82.75 247 GLU A N 1
ATOM 2012 C CA . GLU A 1 247 ? -0.297 0.651 -21.208 1.00 82.75 247 GLU A CA 1
ATOM 2013 C C . GLU A 1 247 ? 1.087 0.076 -21.503 1.00 82.75 247 GLU A C 1
ATOM 2015 O O . GLU A 1 247 ? 2.102 0.711 -21.230 1.00 82.75 247 GLU A O 1
ATOM 2020 N N . ASN A 1 248 ? 1.128 -1.121 -22.093 1.00 80.25 248 ASN A N 1
ATOM 2021 C CA . ASN A 1 248 ? 2.365 -1.832 -22.422 1.00 80.25 248 ASN A CA 1
ATOM 2022 C C . ASN A 1 248 ? 3.298 -2.109 -21.222 1.00 80.25 248 ASN A C 1
ATOM 2024 O O . ASN A 1 248 ? 4.511 -2.204 -21.420 1.00 80.25 248 ASN A O 1
ATOM 2028 N N . GLY A 1 249 ? 2.772 -2.256 -19.997 1.00 83.44 249 GLY A N 1
ATOM 2029 C CA . GLY A 1 249 ? 3.580 -2.496 -18.792 1.00 83.44 249 GLY A CA 1
ATOM 2030 C C . GLY A 1 249 ? 4.525 -3.708 -18.877 1.00 83.44 249 GLY A C 1
ATOM 2031 O O . GLY A 1 249 ? 5.550 -3.746 -18.197 1.00 83.44 249 GLY A O 1
ATOM 2032 N N . GLU A 1 250 ? 4.244 -4.672 -19.757 1.00 83.88 250 GLU A N 1
ATOM 2033 C CA . GLU A 1 250 ? 5.112 -5.817 -20.048 1.00 83.88 250 GLU A CA 1
ATOM 2034 C C . GLU A 1 250 ? 6.453 -5.439 -20.705 1.00 83.88 250 GLU A C 1
ATOM 2036 O O . GLU A 1 250 ? 7.438 -6.166 -20.558 1.00 83.88 250 GLU A O 1
ATOM 2041 N N . LYS A 1 251 ? 6.528 -4.307 -21.419 1.00 86.50 251 LYS A N 1
ATOM 2042 C CA . LYS A 1 251 ? 7.747 -3.900 -22.144 1.00 86.50 251 LYS A CA 1
ATOM 2043 C C . LYS A 1 251 ? 8.860 -3.442 -21.208 1.00 86.50 251 LYS A C 1
ATOM 2045 O O . LYS A 1 251 ? 10.032 -3.511 -21.568 1.00 86.50 251 LYS A O 1
ATOM 2050 N N . ASP A 1 252 ? 8.507 -3.033 -19.997 1.00 86.19 252 ASP A N 1
ATOM 2051 C CA . ASP A 1 252 ? 9.430 -2.387 -19.068 1.00 86.19 252 ASP A CA 1
ATOM 2052 C C . ASP A 1 252 ? 9.886 -3.294 -17.915 1.00 86.19 252 ASP A C 1
ATOM 2054 O O . ASP A 1 252 ? 10.570 -2.853 -16.985 1.00 86.19 252 ASP A O 1
ATOM 2058 N N . ILE A 1 253 ? 9.589 -4.595 -18.006 1.00 92.62 253 ILE A N 1
ATOM 2059 C CA . ILE A 1 253 ? 10.066 -5.612 -17.059 1.00 92.62 253 ILE A CA 1
ATOM 2060 C C . ILE A 1 253 ? 11.596 -5.615 -16.942 1.00 92.62 253 ILE A C 1
ATOM 2062 O O . ILE A 1 253 ? 12.128 -5.796 -15.844 1.00 92.62 253 ILE A O 1
ATOM 2066 N N . ASP A 1 254 ? 12.328 -5.335 -18.022 1.00 91.06 254 ASP A N 1
ATOM 2067 C CA . ASP A 1 254 ? 13.792 -5.236 -17.965 1.00 91.06 254 ASP A CA 1
ATOM 2068 C C . ASP A 1 254 ? 14.249 -4.088 -17.055 1.00 91.06 254 ASP A C 1
ATOM 2070 O O . ASP A 1 254 ? 15.133 -4.266 -16.218 1.00 91.06 254 ASP A O 1
ATOM 2074 N N . ALA A 1 255 ? 13.619 -2.914 -17.149 1.00 90.88 255 ALA A N 1
ATOM 2075 C CA . ALA A 1 255 ? 13.973 -1.773 -16.305 1.00 90.88 255 ALA A CA 1
ATOM 2076 C C . ALA A 1 255 ? 13.708 -2.073 -14.820 1.00 90.88 255 ALA A C 1
ATOM 2078 O O . ALA A 1 255 ? 14.559 -1.808 -13.966 1.00 90.88 255 ALA A O 1
ATOM 2079 N N . ILE A 1 256 ? 12.560 -2.684 -14.517 1.00 93.94 256 ILE A N 1
ATOM 2080 C CA . ILE A 1 256 ? 12.162 -3.060 -13.153 1.00 93.94 256 ILE A CA 1
ATOM 2081 C C . ILE A 1 256 ? 13.128 -4.091 -12.563 1.00 93.94 256 ILE A C 1
ATOM 2083 O O . ILE A 1 256 ? 13.575 -3.957 -11.422 1.00 93.94 256 ILE A O 1
ATOM 2087 N N . THR A 1 257 ? 13.482 -5.115 -13.335 1.00 93.19 257 THR A N 1
ATOM 2088 C CA . THR A 1 257 ? 14.357 -6.200 -12.870 1.00 93.19 257 THR A CA 1
ATOM 2089 C C . THR A 1 257 ? 15.804 -5.740 -12.704 1.00 93.19 257 THR A C 1
ATOM 2091 O O . THR A 1 257 ? 16.454 -6.160 -11.745 1.00 93.19 257 THR A O 1
ATOM 2094 N N . ILE A 1 258 ? 16.284 -4.808 -13.537 1.00 93.19 258 ILE A N 1
ATOM 2095 C CA . ILE A 1 258 ? 17.572 -4.121 -13.343 1.00 93.19 258 ILE A CA 1
ATOM 2096 C C . ILE A 1 258 ? 17.575 -3.347 -12.019 1.00 93.19 258 ILE A C 1
ATOM 2098 O O . ILE A 1 258 ? 18.510 -3.500 -11.231 1.00 93.19 258 ILE A O 1
ATOM 2102 N N . MET A 1 259 ? 16.531 -2.563 -11.727 1.00 93.88 259 MET A N 1
ATOM 2103 C CA . MET A 1 259 ? 16.434 -1.816 -10.463 1.00 93.88 259 MET A CA 1
ATOM 2104 C C . MET A 1 259 ? 16.377 -2.744 -9.245 1.00 93.88 259 MET A C 1
ATOM 2106 O O . MET A 1 259 ? 17.124 -2.557 -8.281 1.00 93.88 259 MET A O 1
ATOM 2110 N N . ALA A 1 260 ? 15.545 -3.786 -9.298 1.00 95.06 260 ALA A N 1
ATOM 2111 C CA . ALA A 1 260 ? 15.478 -4.789 -8.240 1.00 95.06 260 ALA A CA 1
ATOM 2112 C C . ALA A 1 260 ? 16.827 -5.510 -8.062 1.00 95.06 260 ALA A C 1
ATOM 2114 O O . ALA A 1 260 ? 17.252 -5.764 -6.935 1.00 95.06 260 ALA A O 1
ATOM 2115 N N . GLY A 1 261 ? 17.537 -5.799 -9.158 1.00 94.69 261 GLY A N 1
ATOM 2116 C CA . GLY A 1 261 ? 18.891 -6.353 -9.154 1.00 94.69 261 GLY A CA 1
ATOM 2117 C C . GLY A 1 261 ? 19.908 -5.429 -8.482 1.00 94.69 261 GLY A C 1
ATOM 2118 O O . GLY A 1 261 ? 20.680 -5.882 -7.637 1.00 94.69 261 GLY A O 1
ATOM 2119 N N . ALA A 1 262 ? 19.860 -4.130 -8.775 1.00 94.94 262 ALA A N 1
ATOM 2120 C CA . ALA A 1 262 ? 20.721 -3.130 -8.147 1.00 94.94 262 ALA A CA 1
ATOM 2121 C C . ALA A 1 262 ? 20.489 -3.023 -6.628 1.00 94.94 262 ALA A C 1
ATOM 2123 O O . ALA A 1 262 ? 21.447 -2.845 -5.875 1.00 94.94 262 ALA A O 1
ATOM 2124 N N . LEU A 1 263 ? 19.245 -3.175 -6.161 1.00 96.56 263 LEU A N 1
ATOM 2125 C CA . LEU A 1 263 ? 18.935 -3.290 -4.731 1.00 96.56 263 LEU A CA 1
ATOM 2126 C C . LEU A 1 263 ? 19.423 -4.622 -4.146 1.00 96.56 263 LEU A C 1
ATOM 2128 O O . LEU A 1 263 ? 20.025 -4.650 -3.078 1.00 96.56 263 LEU A O 1
ATOM 2132 N N . ASN A 1 264 ? 19.231 -5.735 -4.851 1.00 95.88 264 ASN A N 1
ATOM 2133 C CA . ASN A 1 264 ? 19.673 -7.052 -4.386 1.00 95.88 264 ASN A CA 1
ATOM 2134 C C . ASN A 1 264 ? 21.201 -7.163 -4.228 1.00 95.88 264 ASN A C 1
ATOM 2136 O O . ASN A 1 264 ? 21.665 -7.942 -3.396 1.00 95.88 264 ASN A O 1
ATOM 2140 N N . SER A 1 265 ? 21.970 -6.389 -4.995 1.00 95.94 265 SER A N 1
ATOM 2141 C CA . SER A 1 265 ? 23.435 -6.314 -4.897 1.00 95.94 265 SER A CA 1
ATOM 2142 C C . SER A 1 265 ? 23.928 -5.352 -3.810 1.00 95.94 265 SER A C 1
ATOM 2144 O O . SER A 1 265 ? 25.101 -5.379 -3.436 1.00 95.94 265 SER A O 1
ATOM 2146 N N . ASP A 1 266 ? 23.051 -4.505 -3.279 1.00 96.19 266 ASP A N 1
ATOM 2147 C CA . ASP A 1 266 ? 23.387 -3.512 -2.268 1.00 96.19 266 ASP A CA 1
ATOM 2148 C C . ASP A 1 266 ? 23.338 -4.124 -0.856 1.00 96.19 266 ASP A C 1
ATOM 2150 O O . ASP A 1 266 ? 22.372 -4.789 -0.466 1.00 96.19 266 ASP A O 1
ATOM 2154 N N . LYS A 1 267 ? 24.384 -3.893 -0.051 1.00 94.62 267 LYS A N 1
ATOM 2155 C CA . LYS A 1 267 ? 24.522 -4.477 1.297 1.00 94.62 267 LYS A CA 1
ATOM 2156 C C . LYS A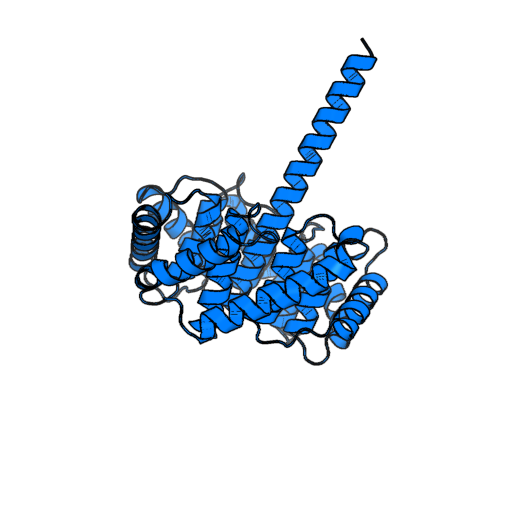 1 267 ? 23.350 -4.130 2.216 1.00 94.62 267 LYS A C 1
ATOM 2158 O O . LYS A 1 267 ? 23.031 -4.929 3.099 1.00 94.62 267 LYS A O 1
ATOM 2163 N N . LEU A 1 268 ? 22.723 -2.971 2.021 1.00 93.94 268 LEU A N 1
ATOM 2164 C CA . LEU A 1 268 ? 21.596 -2.522 2.833 1.00 93.94 268 LEU A CA 1
ATOM 2165 C C . LEU A 1 268 ? 20.291 -3.266 2.520 1.00 93.94 268 LEU A C 1
ATOM 2167 O O . LEU A 1 268 ? 19.447 -3.371 3.410 1.00 93.94 268 LEU A O 1
ATOM 2171 N N . PHE A 1 269 ? 20.151 -3.819 1.311 1.00 96.12 269 PHE A N 1
ATOM 2172 C CA . PHE A 1 269 ? 18.879 -4.327 0.785 1.00 96.12 269 PHE A CA 1
ATOM 2173 C C . PHE A 1 269 ? 18.921 -5.795 0.331 1.00 96.12 269 PHE A C 1
ATOM 2175 O O . PHE A 1 269 ? 17.866 -6.397 0.133 1.00 96.12 269 PHE A O 1
ATOM 2182 N N . ARG A 1 270 ? 20.104 -6.414 0.207 1.00 94.81 270 ARG A N 1
ATOM 2183 C CA . ARG A 1 270 ? 20.305 -7.770 -0.356 1.00 94.81 270 ARG A CA 1
ATOM 2184 C C . ARG A 1 270 ? 19.432 -8.890 0.225 1.00 94.81 270 ARG A C 1
ATOM 2186 O O . ARG A 1 270 ? 19.178 -9.891 -0.444 1.00 94.81 270 ARG A O 1
ATOM 2193 N N . TRP A 1 271 ? 18.975 -8.732 1.466 1.00 93.19 271 TRP A N 1
ATOM 2194 C CA . TRP A 1 271 ? 18.155 -9.720 2.172 1.00 93.19 271 TRP A CA 1
ATOM 2195 C C . TRP A 1 271 ? 16.645 -9.528 1.983 1.00 93.19 271 TRP A C 1
ATOM 2197 O O . TRP A 1 271 ? 15.869 -10.361 2.436 1.00 93.19 271 TRP A O 1
ATOM 2207 N N . GLN A 1 272 ? 16.219 -8.465 1.299 1.00 93.75 272 GLN A N 1
ATOM 2208 C CA . GLN A 1 272 ? 14.816 -8.067 1.160 1.00 93.75 272 GLN A CA 1
ATOM 2209 C C . GLN A 1 272 ? 14.318 -8.227 -0.284 1.00 93.75 272 GLN A C 1
ATOM 2211 O O . GLN A 1 272 ? 13.639 -7.356 -0.810 1.00 93.75 272 GLN A O 1
ATOM 2216 N N . LYS A 1 273 ? 14.655 -9.343 -0.947 1.00 92.56 273 LYS A N 1
ATOM 2217 C CA . LYS A 1 273 ? 14.433 -9.544 -2.396 1.00 92.56 273 LYS A CA 1
ATOM 2218 C C . LYS A 1 273 ? 12.998 -9.285 -2.863 1.00 92.56 273 LYS A C 1
ATOM 2220 O O . LYS A 1 273 ? 12.805 -8.679 -3.911 1.00 92.56 273 LYS A O 1
ATOM 2225 N N . ASP A 1 274 ? 12.006 -9.741 -2.099 1.00 90.81 274 ASP A N 1
ATOM 2226 C CA . ASP A 1 274 ? 10.598 -9.540 -2.457 1.00 90.81 274 ASP A CA 1
ATOM 2227 C C . ASP A 1 274 ? 10.203 -8.062 -2.310 1.00 90.81 274 ASP A C 1
ATOM 2229 O O . ASP A 1 274 ? 9.617 -7.493 -3.224 1.00 90.81 274 ASP A O 1
ATOM 2233 N N . MET A 1 275 ? 10.627 -7.406 -1.226 1.00 93.31 275 MET A N 1
ATOM 2234 C CA . MET A 1 275 ? 10.419 -5.969 -1.022 1.00 93.31 275 MET A CA 1
ATOM 2235 C C . MET A 1 275 ? 11.148 -5.122 -2.073 1.00 93.31 275 MET A C 1
ATOM 2237 O O . MET A 1 275 ? 10.598 -4.143 -2.557 1.00 93.31 275 MET A O 1
ATOM 2241 N N . ASN A 1 276 ? 12.358 -5.514 -2.478 1.00 95.31 276 ASN A N 1
ATOM 2242 C CA . ASN A 1 276 ? 13.133 -4.812 -3.501 1.00 95.31 276 ASN A CA 1
ATOM 2243 C C . ASN A 1 276 ? 12.403 -4.788 -4.845 1.00 95.31 276 ASN A C 1
ATOM 2245 O O . ASN A 1 276 ? 12.448 -3.775 -5.539 1.00 95.31 276 ASN A O 1
ATOM 2249 N N . LEU A 1 277 ? 11.709 -5.875 -5.204 1.00 94.38 277 LEU A N 1
ATOM 2250 C CA . LEU A 1 277 ? 10.873 -5.881 -6.400 1.00 94.38 277 LEU A CA 1
ATOM 2251 C C . LEU A 1 277 ? 9.658 -4.957 -6.238 1.00 94.38 277 LEU A C 1
ATOM 2253 O O . LEU A 1 277 ? 9.395 -4.175 -7.146 1.00 94.38 277 LEU A O 1
ATOM 2257 N N . LYS A 1 278 ? 8.966 -4.993 -5.090 1.00 94.44 278 LYS A N 1
ATOM 2258 C CA . LYS A 1 278 ? 7.837 -4.086 -4.799 1.00 94.44 278 LYS A CA 1
ATOM 2259 C C . LYS A 1 278 ? 8.250 -2.622 -4.912 1.00 94.44 278 LYS A C 1
ATOM 2261 O O . LYS A 1 278 ? 7.611 -1.844 -5.611 1.00 94.44 278 LYS A O 1
ATOM 2266 N N . THR A 1 279 ? 9.373 -2.260 -4.294 1.00 95.31 279 THR A N 1
ATOM 2267 C CA . THR A 1 279 ? 9.953 -0.919 -4.399 1.00 95.31 279 THR A CA 1
ATOM 2268 C C . THR A 1 279 ? 10.293 -0.573 -5.845 1.00 95.31 279 THR A C 1
ATOM 2270 O O . THR A 1 279 ? 9.931 0.508 -6.294 1.00 95.31 279 THR A O 1
ATOM 2273 N N . ALA A 1 280 ? 10.939 -1.469 -6.598 1.00 95.19 280 ALA A N 1
ATOM 2274 C CA . ALA A 1 280 ? 11.265 -1.214 -8.001 1.00 95.19 280 ALA A CA 1
ATOM 2275 C C . ALA A 1 280 ? 10.009 -0.959 -8.848 1.00 95.19 280 ALA A C 1
ATOM 2277 O O . ALA A 1 280 ? 10.004 -0.026 -9.649 1.00 95.19 280 ALA A O 1
ATOM 2278 N N . VAL A 1 281 ? 8.939 -1.731 -8.633 1.00 94.94 281 VAL A N 1
ATOM 2279 C CA . VAL A 1 281 ? 7.640 -1.520 -9.287 1.00 94.94 281 VAL A CA 1
ATOM 2280 C C . VAL A 1 281 ? 7.040 -0.177 -8.877 1.00 94.94 281 VAL A C 1
ATOM 2282 O O . VAL A 1 281 ? 6.690 0.599 -9.753 1.00 94.94 281 VAL A O 1
ATOM 2285 N N . ASN A 1 282 ? 6.993 0.168 -7.590 1.00 94.31 282 ASN A N 1
ATOM 2286 C CA . ASN A 1 282 ? 6.434 1.448 -7.135 1.00 94.31 282 ASN A CA 1
ATOM 2287 C C . ASN A 1 282 ? 7.208 2.663 -7.676 1.00 94.31 282 ASN A C 1
ATOM 2289 O O . ASN A 1 282 ? 6.605 3.625 -8.157 1.00 94.31 282 ASN A O 1
ATOM 2293 N N . LEU A 1 283 ? 8.544 2.618 -7.649 1.00 93.88 283 LEU A N 1
ATOM 2294 C CA . LEU A 1 283 ? 9.390 3.666 -8.228 1.00 93.88 283 LEU A CA 1
ATOM 2295 C C . LEU A 1 283 ? 9.157 3.790 -9.736 1.00 93.88 283 LEU A C 1
ATOM 2297 O O . LEU A 1 283 ? 9.030 4.903 -10.246 1.00 93.88 283 LEU A O 1
ATOM 2301 N N . TYR A 1 284 ? 9.041 2.659 -10.428 1.00 93.50 284 TYR A N 1
ATOM 2302 C CA .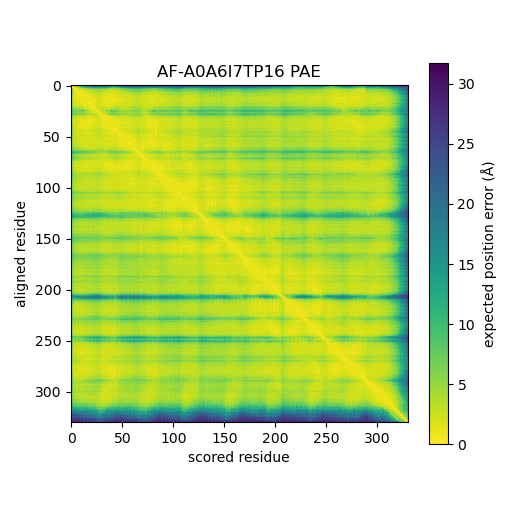 TYR A 1 284 ? 8.727 2.619 -11.847 1.00 93.50 284 TYR A CA 1
ATOM 2303 C C . TYR A 1 284 ? 7.343 3.208 -12.161 1.00 93.50 284 TYR A C 1
ATOM 2305 O O . TYR A 1 284 ? 7.231 4.101 -13.001 1.00 93.50 284 TYR A O 1
ATOM 2313 N N . MET A 1 285 ? 6.303 2.779 -11.439 1.00 91.94 285 MET A N 1
ATOM 2314 C CA . MET A 1 285 ? 4.937 3.297 -11.562 1.00 91.94 285 MET A CA 1
ATOM 2315 C C . MET A 1 285 ? 4.923 4.818 -11.401 1.00 91.94 285 MET A C 1
ATOM 2317 O O . MET A 1 285 ? 4.364 5.515 -12.240 1.00 91.94 285 MET A O 1
ATOM 2321 N N . SER A 1 286 ? 5.633 5.352 -10.401 1.00 91.75 286 SER A N 1
ATOM 2322 C CA . SER A 1 286 ? 5.713 6.800 -10.153 1.00 91.75 286 SER A CA 1
ATOM 2323 C C . SER A 1 286 ? 6.377 7.612 -11.270 1.00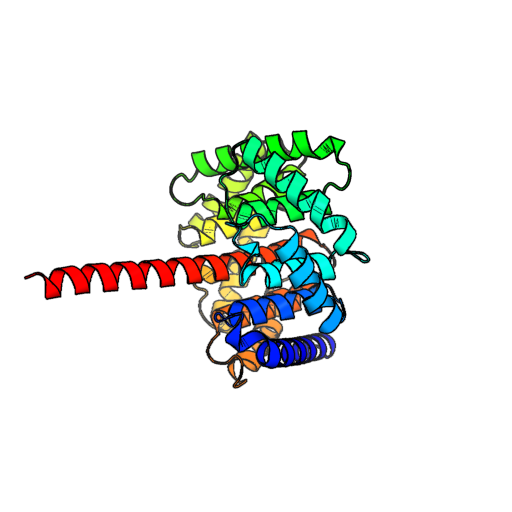 91.75 286 SER A C 1
ATOM 2325 O O . SER A 1 286 ? 6.273 8.840 -11.296 1.00 91.75 286 SER A O 1
ATOM 2327 N N . GLU A 1 287 ? 7.110 6.961 -12.178 1.00 90.38 287 GLU A N 1
ATOM 2328 C CA . GLU A 1 287 ? 7.643 7.579 -13.394 1.00 90.38 287 GLU A CA 1
ATOM 2329 C C . GLU A 1 287 ? 6.665 7.525 -14.570 1.00 90.38 287 GLU A C 1
ATOM 2331 O O . GLU A 1 287 ? 6.721 8.412 -15.422 1.00 90.38 287 GLU A O 1
ATOM 2336 N N . LYS A 1 288 ? 5.798 6.511 -14.621 1.00 90.12 288 LYS A N 1
ATOM 2337 C CA . LYS A 1 288 ? 4.927 6.224 -15.768 1.00 90.12 288 LYS A CA 1
ATOM 2338 C C . LYS A 1 288 ? 3.489 6.681 -15.614 1.00 90.12 288 LYS A C 1
ATOM 2340 O O . LYS A 1 288 ? 2.804 6.807 -16.622 1.00 90.12 288 LYS A O 1
ATOM 2345 N N . THR A 1 289 ? 3.038 6.926 -14.393 1.00 88.56 289 THR A N 1
ATOM 2346 C CA . THR A 1 289 ? 1.711 7.468 -14.132 1.00 88.56 289 THR A CA 1
ATOM 2347 C C . THR A 1 289 ? 1.777 8.578 -13.096 1.00 88.56 289 THR A C 1
ATOM 2349 O O . THR A 1 289 ? 2.618 8.565 -12.195 1.00 88.56 289 THR A O 1
ATOM 2352 N N . GLU A 1 290 ? 0.875 9.542 -13.246 1.00 87.06 290 GLU A N 1
ATOM 2353 C CA . GLU A 1 290 ? 0.583 10.556 -12.233 1.00 87.06 290 GLU A CA 1
ATOM 2354 C C . GLU A 1 290 ? -0.752 10.281 -11.531 1.00 87.06 290 GLU A C 1
ATOM 2356 O O . GLU A 1 290 ? -1.145 11.059 -10.669 1.00 87.06 290 GLU A O 1
ATOM 2361 N N . ASP A 1 291 ? -1.425 9.167 -11.858 1.00 87.50 291 ASP A N 1
ATOM 2362 C CA . ASP A 1 291 ? -2.660 8.752 -11.197 1.00 87.50 291 ASP A CA 1
ATOM 2363 C C . ASP A 1 291 ? -2.383 8.444 -9.713 1.00 87.50 291 ASP A C 1
ATOM 2365 O O . ASP A 1 291 ? -1.726 7.439 -9.397 1.00 87.50 291 ASP A O 1
ATOM 2369 N N . PRO A 1 292 ? -2.886 9.279 -8.785 1.00 83.75 292 PRO A N 1
ATOM 2370 C CA . PRO A 1 292 ? -2.620 9.108 -7.367 1.00 83.75 292 PRO A CA 1
ATOM 2371 C C . PRO A 1 292 ? -3.214 7.802 -6.838 1.00 83.75 292 PRO A C 1
ATOM 2373 O O . PRO A 1 292 ? -2.605 7.170 -5.983 1.00 83.75 292 PRO A O 1
ATOM 2376 N N . THR A 1 293 ? -4.353 7.341 -7.362 1.00 84.56 293 THR A N 1
ATOM 2377 C CA . THR A 1 293 ? -5.002 6.098 -6.920 1.00 84.56 293 THR A CA 1
ATOM 2378 C C . THR A 1 293 ? -4.103 4.890 -7.172 1.00 84.56 293 THR A C 1
ATOM 2380 O O . THR A 1 293 ? -3.951 4.042 -6.289 1.00 84.56 293 THR A O 1
ATOM 2383 N N . LEU A 1 294 ? -3.445 4.823 -8.333 1.00 87.38 294 LEU A N 1
ATOM 2384 C CA . LEU A 1 294 ? -2.544 3.714 -8.666 1.00 87.38 294 LEU A CA 1
ATOM 2385 C C . LEU A 1 294 ? -1.274 3.722 -7.809 1.00 87.38 294 LEU A C 1
ATOM 2387 O O . LEU A 1 294 ? -0.857 2.676 -7.304 1.00 87.38 294 LEU A O 1
ATOM 2391 N N . LEU A 1 295 ? -0.671 4.898 -7.616 1.00 89.00 295 LEU A N 1
ATOM 2392 C CA . LEU A 1 295 ? 0.531 5.045 -6.789 1.00 89.00 295 LEU A CA 1
ATOM 2393 C C . LEU A 1 295 ? 0.249 4.729 -5.318 1.00 89.00 295 LEU A C 1
ATOM 2395 O O . LEU A 1 295 ? 1.036 4.043 -4.662 1.00 89.00 295 LEU A O 1
ATOM 2399 N N . GLU A 1 296 ? -0.892 5.183 -4.806 1.00 86.75 296 GLU A N 1
ATOM 2400 C CA . GLU A 1 296 ? -1.333 4.898 -3.446 1.00 86.75 296 GLU A CA 1
ATOM 2401 C C . GLU A 1 296 ? -1.614 3.415 -3.240 1.00 86.75 296 GLU A C 1
ATOM 2403 O O . GLU A 1 296 ? -1.135 2.842 -2.262 1.00 86.75 296 GLU A O 1
ATOM 2408 N N . THR A 1 297 ? -2.292 2.770 -4.190 1.00 88.06 297 THR A N 1
ATOM 2409 C CA . THR A 1 297 ? -2.583 1.332 -4.136 1.00 88.06 297 THR A CA 1
ATOM 2410 C C . THR A 1 297 ? -1.303 0.502 -4.020 1.00 88.06 297 THR A C 1
ATOM 2412 O O . THR A 1 297 ? -1.227 -0.393 -3.176 1.00 88.06 297 THR A O 1
ATOM 2415 N N . GLY A 1 298 ? -0.255 0.831 -4.787 1.00 86.81 298 GLY A N 1
ATOM 2416 C CA . GLY A 1 298 ? 1.042 0.150 -4.675 1.00 86.81 298 GLY A CA 1
ATOM 2417 C C . GLY A 1 298 ? 1.734 0.339 -3.322 1.00 86.81 298 GLY A C 1
ATOM 2418 O O . GLY A 1 298 ? 2.325 -0.598 -2.771 1.00 86.81 298 GLY A O 1
ATOM 2419 N N . LEU A 1 299 ? 1.612 1.526 -2.724 1.00 88.12 299 LEU A N 1
ATOM 2420 C CA . LEU A 1 299 ? 2.129 1.797 -1.379 1.00 88.12 299 LEU A CA 1
ATOM 2421 C C . LEU A 1 299 ? 1.306 1.091 -0.287 1.00 88.12 299 LEU A C 1
ATOM 2423 O O . LEU A 1 299 ? 1.890 0.583 0.673 1.00 88.12 299 LEU A O 1
ATOM 2427 N N . TYR A 1 300 ? -0.020 1.014 -0.424 1.00 87.19 300 TYR A N 1
ATOM 2428 C CA . TYR A 1 300 ? -0.907 0.311 0.515 1.00 87.19 300 TYR A CA 1
ATOM 2429 C C . TYR A 1 300 ? -0.652 -1.183 0.523 1.00 87.19 300 TYR A C 1
ATOM 2431 O O . TYR A 1 300 ? -0.503 -1.784 1.583 1.00 87.19 300 TYR A O 1
ATOM 2439 N N . GLN A 1 301 ? -0.498 -1.757 -0.659 1.00 86.31 301 GLN A N 1
ATOM 2440 C CA . GLN A 1 301 ? -0.144 -3.152 -0.814 1.00 86.31 301 GLN A CA 1
ATOM 2441 C C . GLN A 1 301 ? 1.224 -3.471 -0.191 1.00 86.31 301 GLN A C 1
ATOM 2443 O O . GLN A 1 301 ? 1.412 -4.508 0.448 1.00 86.31 301 GLN A O 1
ATOM 2448 N N . THR A 1 302 ? 2.181 -2.551 -0.319 1.00 88.38 302 THR A N 1
ATOM 2449 C CA . THR A 1 302 ? 3.480 -2.680 0.345 1.00 88.38 302 THR A CA 1
ATOM 2450 C C . THR A 1 302 ? 3.329 -2.636 1.871 1.00 88.38 302 THR A C 1
ATOM 2452 O O . THR A 1 302 ? 3.935 -3.455 2.565 1.00 88.38 302 THR A O 1
ATOM 2455 N N . LEU A 1 303 ? 2.498 -1.730 2.403 1.00 90.06 303 LEU A N 1
ATOM 2456 C CA . LEU A 1 303 ? 2.193 -1.661 3.836 1.00 90.06 303 LEU A CA 1
ATOM 2457 C C . LEU A 1 303 ? 1.554 -2.956 4.342 1.00 90.06 303 LEU A C 1
ATOM 2459 O O . LEU A 1 303 ? 1.960 -3.484 5.379 1.00 90.06 303 LEU A O 1
ATOM 2463 N N . GLU A 1 304 ? 0.579 -3.482 3.613 1.00 88.19 304 GLU A N 1
ATOM 2464 C CA . GLU A 1 304 ? -0.094 -4.720 3.973 1.00 88.19 304 GLU A CA 1
ATOM 2465 C C . GLU A 1 304 ? 0.875 -5.900 4.041 1.00 88.19 304 GLU A C 1
ATOM 2467 O O . GLU A 1 304 ? 0.882 -6.625 5.038 1.00 88.19 304 GLU A O 1
ATOM 2472 N N . ALA A 1 305 ? 1.751 -6.056 3.045 1.00 87.88 305 ALA A N 1
ATOM 2473 C CA . ALA A 1 305 ? 2.760 -7.113 3.044 1.00 87.88 305 ALA A CA 1
ATOM 2474 C C . ALA A 1 305 ? 3.686 -7.033 4.275 1.00 87.88 305 ALA A C 1
ATOM 2476 O O . ALA A 1 305 ? 4.067 -8.062 4.843 1.00 87.88 305 ALA A O 1
ATOM 2477 N N . VAL A 1 306 ? 4.030 -5.818 4.720 1.00 89.75 306 VAL A N 1
ATOM 2478 C CA . VAL A 1 306 ? 4.815 -5.602 5.945 1.00 89.75 306 VAL A CA 1
ATOM 2479 C C . VAL A 1 306 ? 4.024 -6.016 7.189 1.00 89.75 306 VAL A C 1
ATOM 2481 O O . VAL A 1 306 ? 4.551 -6.763 8.017 1.00 89.75 306 VAL A O 1
ATOM 2484 N N . ILE A 1 307 ? 2.761 -5.599 7.308 1.00 88.44 307 ILE A N 1
ATOM 2485 C CA . ILE A 1 307 ? 1.893 -5.944 8.449 1.00 88.44 307 ILE A CA 1
ATOM 2486 C C . ILE A 1 307 ? 1.668 -7.460 8.536 1.00 88.44 307 ILE A C 1
ATOM 2488 O O . ILE A 1 307 ? 1.824 -8.043 9.610 1.00 88.44 307 ILE A O 1
ATOM 2492 N N . GLN A 1 308 ? 1.361 -8.117 7.417 1.00 86.12 308 GLN A N 1
ATOM 2493 C CA . GLN A 1 308 ? 1.153 -9.569 7.351 1.00 86.12 308 GLN A CA 1
ATOM 2494 C C . GLN A 1 308 ? 2.387 -10.341 7.825 1.00 86.12 308 GLN A C 1
ATOM 2496 O O . GLN A 1 308 ? 2.299 -11.287 8.616 1.00 86.12 308 GLN A O 1
ATOM 2501 N N . ALA A 1 309 ? 3.574 -9.906 7.403 1.00 87.31 309 ALA A N 1
ATOM 2502 C CA . ALA A 1 309 ? 4.805 -10.544 7.835 1.00 87.31 309 ALA A CA 1
ATOM 2503 C C . ALA A 1 309 ? 5.097 -10.331 9.332 1.00 87.31 309 ALA A C 1
ATOM 2505 O O . ALA A 1 309 ? 5.646 -11.227 9.975 1.00 87.31 309 ALA A O 1
ATOM 2506 N N . GLN A 1 310 ? 4.725 -9.180 9.901 1.00 86.88 310 GLN A N 1
ATOM 2507 C CA . GLN A 1 310 ? 4.832 -8.929 11.345 1.00 86.88 310 GLN A CA 1
ATOM 2508 C C . GLN A 1 310 ? 3.885 -9.827 12.147 1.00 86.88 310 GLN A C 1
ATOM 2510 O O . GLN A 1 310 ? 4.298 -10.417 13.145 1.00 86.88 310 GLN A O 1
ATOM 2515 N N . GLN A 1 311 ? 2.641 -9.983 11.689 1.00 85.62 311 GLN A N 1
ATOM 2516 C CA . GLN A 1 311 ? 1.659 -10.869 12.321 1.00 85.62 311 GLN A CA 1
ATOM 2517 C C . GLN A 1 311 ? 2.109 -12.335 12.279 1.00 85.62 311 GLN A C 1
ATOM 2519 O O . GLN A 1 311 ? 2.055 -13.025 13.296 1.00 85.62 311 GLN A O 1
ATOM 2524 N N . THR A 1 312 ? 2.644 -12.787 11.142 1.00 85.12 312 THR A N 1
ATOM 2525 C CA . THR A 1 312 ? 3.180 -14.151 10.987 1.00 85.12 312 THR A CA 1
ATOM 2526 C C . THR A 1 312 ? 4.335 -14.418 11.958 1.00 85.12 312 THR A C 1
ATOM 2528 O O . THR A 1 312 ? 4.369 -15.458 12.617 1.00 85.12 312 THR A O 1
ATOM 2531 N N . ALA A 1 313 ? 5.264 -13.465 12.100 1.00 84.44 313 ALA A N 1
ATOM 2532 C CA . ALA A 1 313 ? 6.372 -13.579 13.047 1.00 84.44 313 ALA A CA 1
ATOM 2533 C C . ALA A 1 313 ? 5.890 -13.623 14.509 1.00 84.44 313 ALA A C 1
ATOM 2535 O O . ALA A 1 313 ? 6.403 -14.414 15.300 1.00 84.44 313 ALA A O 1
ATOM 2536 N N . ALA A 1 314 ? 4.883 -12.820 14.867 1.00 82.56 314 ALA A N 1
ATOM 2537 C CA . ALA A 1 314 ? 4.305 -12.817 16.210 1.00 82.56 314 ALA A CA 1
ATOM 2538 C C . ALA A 1 314 ? 3.641 -14.160 16.562 1.00 82.56 314 ALA A C 1
ATOM 2540 O O . ALA A 1 314 ? 3.852 -14.676 17.660 1.00 82.56 314 ALA A O 1
ATOM 2541 N N . ILE A 1 315 ? 2.894 -14.758 15.626 1.00 81.50 315 ILE A N 1
ATOM 2542 C CA . ILE A 1 315 ? 2.281 -16.084 15.812 1.00 81.50 315 ILE A CA 1
ATOM 2543 C C . ILE A 1 315 ? 3.359 -17.144 16.051 1.00 81.50 315 ILE A C 1
ATOM 2545 O O . ILE A 1 315 ? 3.242 -17.910 17.005 1.00 81.50 315 ILE A O 1
ATOM 2549 N N . ALA A 1 316 ? 4.435 -17.143 15.258 1.00 77.62 316 ALA A N 1
ATOM 2550 C CA . ALA A 1 316 ? 5.533 -18.099 15.413 1.00 77.62 316 ALA A CA 1
ATOM 2551 C C . ALA A 1 316 ? 6.178 -18.037 16.813 1.00 77.62 316 ALA A C 1
ATOM 2553 O O . ALA A 1 316 ? 6.450 -19.078 17.415 1.00 77.62 316 ALA A O 1
ATOM 2554 N N . ILE A 1 317 ? 6.363 -16.829 17.360 1.00 78.06 317 ILE A N 1
ATOM 2555 C CA . ILE A 1 317 ? 6.899 -16.617 18.716 1.00 78.06 317 ILE A CA 1
ATOM 2556 C C . ILE A 1 317 ? 5.929 -17.128 19.790 1.00 78.06 317 ILE A C 1
ATOM 2558 O O . ILE A 1 317 ? 6.356 -17.761 20.751 1.00 78.06 317 ILE A O 1
ATOM 2562 N N . MET A 1 318 ? 4.625 -16.880 19.643 1.00 77.38 318 MET A N 1
ATOM 2563 C CA . MET A 1 318 ? 3.627 -17.376 20.601 1.00 77.38 318 MET A CA 1
ATOM 2564 C C . MET A 1 318 ? 3.523 -18.904 20.579 1.00 77.38 318 MET A C 1
ATOM 2566 O O . MET A 1 318 ? 3.402 -19.533 21.626 1.00 77.38 318 MET A O 1
ATOM 2570 N N . THR A 1 319 ? 3.603 -19.521 19.399 1.00 74.38 319 THR A N 1
ATOM 2571 C CA . THR A 1 319 ? 3.591 -20.985 19.290 1.00 74.38 319 THR A CA 1
ATOM 2572 C C . THR A 1 319 ? 4.850 -21.615 19.877 1.00 74.38 319 THR A C 1
ATOM 2574 O O . THR A 1 319 ? 4.758 -22.657 20.524 1.00 74.38 319 THR A O 1
ATOM 2577 N N . SER A 1 320 ? 6.019 -20.984 19.713 1.00 71.38 320 SER A N 1
ATOM 2578 C CA . SER A 1 320 ? 7.262 -21.499 20.291 1.00 71.38 320 SER A CA 1
ATOM 2579 C C . SER A 1 320 ? 7.304 -21.333 21.810 1.00 71.38 320 SER A C 1
ATOM 2581 O O . SER A 1 320 ? 7.765 -22.242 22.499 1.00 71.38 320 SER A O 1
ATOM 2583 N N . SER A 1 321 ? 6.769 -20.235 22.355 1.00 70.31 321 SER A N 1
ATOM 2584 C CA . SER A 1 321 ? 6.679 -20.040 23.806 1.00 70.31 321 SER A CA 1
ATOM 2585 C C . SER A 1 321 ? 5.669 -20.985 24.460 1.00 70.31 321 SER A C 1
ATOM 2587 O O . SER A 1 321 ? 5.967 -21.536 25.518 1.00 70.31 321 SER A O 1
ATOM 2589 N N . ALA A 1 322 ? 4.524 -21.241 23.817 1.00 69.06 322 ALA A N 1
ATOM 2590 C CA . ALA A 1 322 ? 3.540 -22.218 24.285 1.00 69.06 322 ALA A CA 1
ATOM 2591 C C . ALA A 1 322 ? 4.067 -23.665 24.239 1.00 69.06 322 ALA A C 1
ATOM 2593 O O . ALA A 1 322 ? 3.779 -24.456 25.133 1.00 69.06 322 ALA A O 1
ATOM 2594 N N . ALA A 1 323 ? 4.867 -24.019 23.227 1.00 65.25 323 ALA A N 1
ATOM 2595 C CA . ALA A 1 323 ? 5.516 -25.329 23.160 1.00 65.25 323 ALA A CA 1
ATOM 2596 C C . ALA A 1 323 ? 6.608 -25.488 24.236 1.00 65.25 323 ALA A C 1
ATOM 2598 O O . ALA A 1 323 ? 6.706 -26.538 24.869 1.00 65.25 323 ALA A O 1
ATOM 2599 N N . ALA A 1 324 ? 7.399 -24.439 24.490 1.00 64.81 324 ALA A N 1
ATOM 2600 C CA . ALA A 1 324 ? 8.439 -24.452 25.520 1.00 64.81 324 ALA A CA 1
ATOM 2601 C C . ALA A 1 324 ? 7.867 -24.506 26.949 1.00 64.81 324 ALA A C 1
ATOM 2603 O O . ALA A 1 324 ? 8.444 -25.165 27.813 1.00 64.81 324 ALA A O 1
ATOM 2604 N N . SER A 1 325 ? 6.727 -23.855 27.210 1.00 61.03 325 SER A N 1
ATOM 2605 C CA . SER A 1 325 ? 6.068 -23.920 28.521 1.00 61.03 325 SER A CA 1
ATOM 2606 C C . SER A 1 325 ? 5.431 -25.283 28.802 1.00 61.03 325 SER A C 1
ATOM 2608 O O . SER A 1 325 ? 5.431 -25.709 29.953 1.00 61.03 325 SER A O 1
ATOM 2610 N N . GLN A 1 326 ? 4.961 -26.002 27.776 1.00 56.78 326 GLN A N 1
ATOM 2611 C CA . GLN A 1 326 ? 4.504 -27.391 27.924 1.00 56.78 326 GLN A CA 1
ATOM 2612 C C . GLN A 1 326 ? 5.668 -28.377 28.122 1.00 56.78 326 GLN A C 1
ATOM 2614 O O . GLN A 1 326 ? 5.548 -29.307 28.916 1.00 56.78 326 GLN A O 1
ATOM 2619 N N . ALA A 1 327 ? 6.816 -28.148 27.473 1.00 55.25 327 ALA A N 1
ATOM 2620 C CA . ALA A 1 327 ? 8.003 -28.995 27.624 1.00 55.25 327 ALA A CA 1
ATOM 2621 C C . ALA A 1 327 ? 8.679 -28.871 29.005 1.00 55.25 327 ALA A C 1
ATOM 2623 O O . ALA A 1 327 ? 9.224 -29.850 29.498 1.00 55.25 327 ALA A O 1
ATOM 2624 N N . ASN A 1 328 ? 8.619 -27.697 29.646 1.00 54.19 328 ASN A N 1
ATOM 2625 C CA . ASN A 1 328 ? 9.139 -27.486 31.007 1.00 54.19 328 ASN A CA 1
ATOM 2626 C C . ASN A 1 328 ? 8.140 -27.851 32.123 1.00 54.19 328 ASN A C 1
ATOM 2628 O O . ASN A 1 328 ? 8.480 -27.740 33.300 1.00 54.19 328 ASN A O 1
ATOM 2632 N N . GLY A 1 329 ? 6.908 -28.226 31.767 1.00 51.53 329 GLY A N 1
ATOM 2633 C CA . GLY A 1 329 ? 5.863 -28.654 32.700 1.00 51.53 329 GLY A CA 1
ATOM 2634 C C . GLY A 1 329 ? 5.579 -30.160 32.681 1.00 51.53 329 GLY A C 1
ATOM 2635 O O . GLY A 1 329 ? 4.577 -30.565 33.267 1.00 51.53 329 GLY A O 1
ATOM 2636 N N . SER A 1 330 ? 6.407 -30.954 31.986 1.00 43.25 330 SER A N 1
ATOM 2637 C CA . SER A 1 330 ? 6.298 -32.419 31.875 1.00 43.25 330 SER A CA 1
ATOM 2638 C C . SER A 1 330 ? 7.371 -33.133 32.686 1.00 43.25 330 SER A C 1
ATOM 2640 O O . SER A 1 330 ? 8.534 -32.674 32.630 1.00 43.25 330 SER A O 1
#

Radius of gyration: 19.81 Å; Cα contacts (8 Å, |Δi|>4): 369; chains: 1; bounding box: 48×54×55 Å

Foldseek 3Di:
DAPPLLVVLLVQLVVQLVVCCVVCVPQAVDSLLSSLLSLLCSLLVHDDDPVQLVVQLVLLLVLDDPPAPSVGDCSSVVSSVLRSQDPCSSVCSNQLVVLLVLLVVLPQDDDPLSSLLSSLCCRVPVDPVCSNQLSNQLVLLLVLLCVVPVPQRDSLCSNLSSLCSPDPDDSNRLSVQLVVLLVLLVVVPQDDHNLSSLLSSLLSSPVPDDSVQLSVQLVLLQVLCVVPPNRDDSLCSNLSSLLSVADPSSVCSVNLRVQLVVQCPDPSRVVPSSSSSLSSSLSVSSVRDPPVSSSVSSSSSSVSVSVVVVVVVVVVVVVVVVVVVVVVVD

InterPro domains:
  IPR025062 Protein of unknown function DUF4003 [PF13170] (16-312)

Solvent-accessible surface area (backbone atoms only — not comparable to full-atom values): 17778 Å² total; per-residue (Å²): 130,64,52,73,66,57,50,51,49,51,52,52,30,52,51,46,29,51,54,48,47,72,77,31,51,89,67,41,78,58,62,65,58,45,50,49,45,21,47,49,29,55,42,59,73,37,84,88,50,68,67,63,45,52,54,41,21,50,51,48,27,66,74,36,55,93,86,38,66,34,60,53,55,51,13,53,54,50,22,48,57,34,56,56,72,34,97,64,37,74,77,47,52,61,59,35,53,52,42,31,50,55,41,42,74,72,69,45,68,93,48,76,36,40,51,49,26,18,49,50,43,57,69,75,46,74,52,71,81,54,47,62,61,37,50,55,42,13,52,52,41,44,49,50,48,28,72,77,32,66,88,59,54,52,68,81,47,43,39,55,21,45,62,54,41,70,54,90,63,54,64,67,59,45,44,52,53,30,47,49,40,38,52,54,39,38,75,72,67,48,67,86,53,54,38,38,50,49,19,17,50,54,54,51,75,49,77,92,54,61,63,68,59,40,47,53,38,30,49,48,33,46,50,47,37,38,76,76,73,49,71,75,53,62,92,46,35,44,60,35,25,60,36,31,74,41,86,69,39,53,76,48,50,63,43,34,50,49,48,20,47,57,36,42,74,31,89,93,38,44,88,40,58,70,58,34,43,52,48,25,47,43,54,49,47,44,74,76,47,85,55,62,69,63,56,48,50,52,52,49,53,53,51,47,57,52,51,53,54,50,53,53,52,52,50,53,52,52,54,51,50,54,50,51,56,54,62,75,70,107

Organism: NCBI:txid1648923

pLDDT: mean 91.08, std 8.25, range [43.25, 98.06]

Secondary structure (DSSP, 8-state):
---HHHHHHHHHHHHHHHHHHHHHTTT---HHHHHHHHHHHHHTTPPP-HHHHHHHHHHHHHHS-TT-GGGTTHHHHHHHHHHTT-SSGGGGHHHHHHHHHHHHHTT--SSHHHHHHHHHHHHH--SGGGHHHHHHHHHHHHHHHHHH-TTT--GGGHHHHHHHTT-SS-HHHHHHHHHHHHHHHHHTTPPPSHHHHHHHHHHHT-TTS-HHHHHHHHHHHHHHHHHHT-PPPGGGHHHHHHHHHSTTGGGGHHHHHHHHHHHHTSTTTTT-HHHHHHHHHHHHHHHH---HHHHHHHHHHHHHHHHHHHHHHHHHHHHHHHHHHHHTT-

Mean predicted aligned error: 4.88 Å

Sequence (330 aa):
MASAKLQQRLDQYKAIYSELKSDLKWKVTDQRTLMMIASMYVVNKRPFNKERFLTLSEAVKQAAGTFSPLKSAHRYTFAAMFDVRFEEPETHIRPFFIIYEKLTGNGFKKSIFTYLSALILLTKYPDEHDHEDKINRALSIYKGMKDKHVFLTSAGDYPLAVLLAGSDMETGELIDYIEAFYQKLNQAGFRKGNDLQFLSHILSLLPERDADQLVARSLRIYDELTKKHRRPKPVQYPEIGLLALLENGEKDIDAITIMAGALNSDKLFRWQKDMNLKTAVNLYMSEKTEDPTLLETGLYQTLEAVIQAQQTAAIAIMTSSAAASQANGS